Protein AF-F0GG43-F1 (afdb_monomer_lite)

Sequence (195 aa):
MLALLIHLDGSGAVTFLVTLPAMMPLYTRLGMDRRILACVASMAAGVNFLPWVGPMLRASAALHIPGSAIFMPMIPVQLVGLAFVFGTAWVLGVREAKRLGLDRAGAASMAVAPRELSDAERALRRPDRFAVNLVLTLVVLVTLVSGIVDPMVMFMLGTVAALVINYPDVQAQRERIDAHAKAALMMASVLLAAG

Radius of gyration: 19.27 Å; chains: 1; bounding box: 53×30×51 Å

Structure (mmCIF, N/CA/C/O backbone):
data_AF-F0GG43-F1
#
_entry.id   AF-F0GG43-F1
#
loop_
_atom_site.group_PDB
_atom_site.id
_atom_site.type_symbol
_atom_site.label_atom_id
_atom_site.label_alt_id
_atom_site.label_comp_id
_atom_site.label_asym_id
_atom_site.label_entity_id
_atom_site.label_seq_id
_atom_site.pdbx_PDB_ins_code
_atom_site.Cartn_x
_atom_site.Cartn_y
_atom_site.Cartn_z
_atom_site.occupancy
_atom_site.B_iso_or_equiv
_atom_site.auth_seq_id
_atom_site.auth_comp_id
_atom_site.auth_asym_id
_atom_site.auth_atom_id
_atom_site.pdbx_PDB_model_num
ATOM 1 N N . MET A 1 1 ? -5.514 -5.508 6.517 1.00 81.62 1 MET A N 1
ATOM 2 C CA . MET A 1 1 ? -5.508 -5.932 5.098 1.00 81.62 1 MET A CA 1
ATOM 3 C C . MET A 1 1 ? -5.536 -4.750 4.138 1.00 81.62 1 MET A C 1
ATOM 5 O O . MET A 1 1 ? -4.580 -4.616 3.396 1.00 81.62 1 MET A O 1
ATOM 9 N N . LEU A 1 2 ? -6.550 -3.870 4.176 1.00 86.38 2 LEU A N 1
ATOM 10 C CA . LEU A 1 2 ? -6.627 -2.711 3.267 1.00 86.38 2 LEU A CA 1
ATOM 11 C C . LEU A 1 2 ? -5.339 -1.865 3.255 1.00 86.38 2 LEU A C 1
ATOM 13 O O . LEU A 1 2 ? -4.791 -1.620 2.189 1.00 86.38 2 LEU A O 1
ATOM 17 N N . ALA A 1 3 ? -4.812 -1.523 4.437 1.00 88.75 3 ALA A N 1
ATOM 18 C CA . ALA A 1 3 ? -3.543 -0.803 4.564 1.00 88.75 3 ALA A CA 1
ATOM 19 C C . ALA A 1 3 ? -2.372 -1.520 3.873 1.00 88.75 3 ALA A C 1
ATOM 21 O O . ALA A 1 3 ? -1.614 -0.879 3.169 1.00 88.75 3 ALA A O 1
ATOM 22 N N . LEU A 1 4 ? -2.251 -2.845 4.020 1.00 88.75 4 LEU A N 1
ATOM 23 C CA . LEU A 1 4 ? -1.168 -3.631 3.411 1.00 88.75 4 LEU A CA 1
ATOM 24 C C . LEU A 1 4 ? -1.247 -3.633 1.881 1.00 88.75 4 LEU A C 1
ATOM 26 O O . LEU A 1 4 ? -0.221 -3.551 1.222 1.00 88.75 4 LEU A O 1
ATOM 30 N N . LEU A 1 5 ? -2.462 -3.718 1.327 1.00 86.50 5 LEU A N 1
ATOM 31 C CA . LEU A 1 5 ? -2.677 -3.687 -0.122 1.00 86.50 5 LEU A CA 1
ATOM 32 C C . LEU A 1 5 ? -2.330 -2.321 -0.713 1.00 86.50 5 LEU A C 1
ATOM 34 O O . LEU A 1 5 ? -1.713 -2.250 -1.768 1.00 86.50 5 LEU A O 1
ATOM 38 N N . ILE A 1 6 ? -2.716 -1.241 -0.030 1.00 85.19 6 ILE A N 1
ATOM 39 C CA . ILE A 1 6 ? -2.396 0.120 -0.472 1.00 85.19 6 ILE A CA 1
ATOM 40 C C . ILE A 1 6 ? -0.898 0.384 -0.324 1.00 85.19 6 ILE A C 1
ATOM 42 O O . ILE A 1 6 ? -0.302 0.979 -1.209 1.00 85.19 6 ILE A O 1
ATOM 46 N N . HIS A 1 7 ? -0.291 -0.104 0.755 1.00 88.19 7 HIS A N 1
ATOM 47 C CA . HIS A 1 7 ? 1.113 0.125 1.067 1.00 88.19 7 HIS A CA 1
ATOM 48 C C . HIS A 1 7 ? 2.086 -0.710 0.222 1.00 88.19 7 HIS A C 1
ATOM 50 O O . HIS A 1 7 ? 3.289 -0.656 0.459 1.00 88.19 7 HIS A O 1
ATOM 56 N N . LEU A 1 8 ? 1.615 -1.473 -0.773 1.00 85.50 8 LEU A N 1
ATOM 57 C CA . LEU A 1 8 ? 2.494 -2.184 -1.712 1.00 85.50 8 LEU A CA 1
ATOM 58 C C . LEU A 1 8 ? 3.476 -1.240 -2.424 1.00 85.50 8 LEU A C 1
ATOM 60 O O . LEU A 1 8 ? 4.559 -1.672 -2.804 1.00 85.50 8 LEU A O 1
ATOM 64 N N . ASP A 1 9 ? 3.127 0.038 -2.568 1.00 77.25 9 ASP A N 1
ATOM 65 C CA . ASP A 1 9 ? 3.980 1.091 -3.130 1.00 77.25 9 ASP A CA 1
ATOM 66 C C . ASP A 1 9 ? 5.053 1.618 -2.151 1.00 77.25 9 ASP A C 1
ATOM 68 O O . ASP A 1 9 ? 5.936 2.379 -2.543 1.00 77.25 9 ASP A O 1
ATOM 72 N N . GLY A 1 10 ? 4.997 1.229 -0.872 1.00 78.19 10 GLY A N 1
ATOM 73 C CA . GLY A 1 10 ? 5.895 1.711 0.179 1.00 78.19 10 GLY A CA 1
ATOM 74 C C . GLY A 1 10 ? 5.619 3.143 0.641 1.00 78.19 10 GLY A C 1
ATOM 75 O O . GLY A 1 10 ? 6.412 3.698 1.406 1.00 78.19 10 GLY A O 1
ATOM 76 N N . SER A 1 11 ? 4.510 3.760 0.218 1.00 82.50 11 SER A N 1
ATOM 77 C CA . SER A 1 11 ? 4.171 5.133 0.592 1.00 82.50 11 SER A CA 1
ATOM 78 C C . SER A 1 11 ? 3.298 5.159 1.842 1.00 82.50 11 SER A C 1
ATOM 80 O O . SER A 1 11 ? 2.092 4.887 1.813 1.00 82.50 11 SER A O 1
ATOM 82 N N . GLY A 1 12 ? 3.898 5.532 2.976 1.00 81.00 12 GLY A N 1
ATOM 83 C CA . GLY A 1 12 ? 3.161 5.718 4.230 1.00 81.00 12 GLY A CA 1
ATOM 84 C C . GLY A 1 12 ? 2.057 6.770 4.086 1.00 81.00 12 GLY A C 1
ATOM 85 O O . GLY A 1 12 ? 0.920 6.533 4.486 1.00 81.00 12 GLY A O 1
ATOM 86 N N . ALA A 1 13 ? 2.355 7.896 3.429 1.00 79.94 13 ALA A N 1
ATOM 87 C CA . ALA A 1 13 ? 1.393 8.976 3.218 1.00 79.94 13 ALA A CA 1
ATOM 88 C C . ALA A 1 13 ? 0.159 8.505 2.432 1.00 79.94 13 ALA A C 1
ATOM 90 O O . ALA A 1 13 ? -0.962 8.696 2.900 1.00 79.94 13 ALA A O 1
ATOM 91 N N . VAL A 1 14 ? 0.347 7.835 1.288 1.00 81.62 14 VAL A N 1
ATOM 92 C CA . VAL A 1 14 ? -0.769 7.297 0.484 1.00 81.62 14 VAL A CA 1
ATOM 93 C C . VAL A 1 14 ? -1.555 6.262 1.285 1.00 81.62 14 VAL A C 1
ATOM 95 O O . VAL A 1 14 ? -2.785 6.283 1.294 1.00 81.62 14 VAL A O 1
ATOM 98 N N . THR A 1 15 ? -0.860 5.419 2.047 1.00 87.56 15 THR A N 1
ATOM 99 C CA . THR A 1 15 ? -1.495 4.407 2.898 1.00 87.56 15 THR A CA 1
ATOM 100 C C . THR A 1 15 ? -2.450 5.027 3.903 1.00 87.56 15 THR A C 1
ATOM 102 O O . THR A 1 15 ? -3.600 4.591 3.983 1.00 87.56 15 THR A O 1
ATOM 105 N N . PHE A 1 16 ? -2.039 6.070 4.626 1.00 87.94 16 PHE A N 1
ATOM 106 C CA . PHE A 1 16 ? -2.930 6.753 5.565 1.00 87.94 16 PHE A CA 1
ATOM 107 C C . PHE A 1 16 ? -4.020 7.558 4.855 1.00 87.94 16 PHE A C 1
ATOM 109 O O . PHE A 1 16 ? -5.182 7.478 5.255 1.00 87.94 16 PHE A O 1
ATOM 116 N N . LEU A 1 17 ? -3.678 8.284 3.787 1.00 86.31 17 LEU A N 1
ATOM 117 C CA . LEU A 1 17 ? -4.622 9.120 3.038 1.00 86.31 17 LEU A CA 1
ATOM 118 C C . LEU A 1 17 ? -5.735 8.315 2.366 1.00 86.31 17 LEU A C 1
ATOM 120 O O . LEU A 1 17 ? -6.834 8.833 2.203 1.00 86.31 17 LEU A O 1
ATOM 124 N N . VAL A 1 18 ? -5.482 7.061 1.995 1.00 86.00 18 VAL A N 1
ATOM 125 C CA . VAL A 1 18 ? -6.499 6.195 1.388 1.00 86.00 18 VAL A CA 1
ATOM 126 C C . VAL A 1 18 ? -7.176 5.322 2.445 1.00 86.00 18 VAL A C 1
ATOM 128 O O . VAL A 1 18 ? -8.404 5.241 2.484 1.00 86.00 18 VAL A O 1
ATOM 131 N N . THR A 1 19 ? -6.409 4.693 3.341 1.00 89.31 19 THR A N 1
ATOM 132 C CA . THR A 1 19 ? -6.971 3.751 4.325 1.00 89.31 19 THR A CA 1
ATOM 133 C C . THR A 1 19 ? -7.835 4.460 5.358 1.00 89.31 19 THR A C 1
ATOM 135 O O . THR A 1 19 ? -8.924 3.972 5.669 1.00 89.31 19 THR A O 1
ATOM 138 N N . LEU A 1 20 ? -7.371 5.590 5.910 1.00 89.75 20 LEU A N 1
ATOM 139 C CA . LEU A 1 20 ? -8.091 6.246 7.000 1.00 89.75 20 LEU A CA 1
ATOM 140 C C . LEU A 1 20 ? -9.460 6.744 6.533 1.00 89.75 20 LEU A C 1
ATOM 142 O O . LEU A 1 20 ? -10.436 6.331 7.150 1.00 89.75 20 LEU A O 1
ATOM 146 N N . PRO A 1 21 ? -9.605 7.528 5.446 1.00 87.69 21 PRO A N 1
ATOM 147 C CA . PRO A 1 21 ? -10.922 7.994 5.014 1.00 87.69 21 PRO A CA 1
ATOM 148 C C . PRO A 1 21 ? -11.837 6.860 4.554 1.00 87.69 21 PRO A C 1
ATOM 150 O O . PRO A 1 21 ? -13.045 6.945 4.752 1.00 87.69 21 PRO A O 1
ATOM 153 N N . ALA A 1 22 ? -11.283 5.779 3.994 1.00 86.81 22 ALA A N 1
ATOM 154 C CA . ALA A 1 22 ? -12.073 4.614 3.609 1.00 86.81 22 ALA A CA 1
ATOM 155 C C . ALA A 1 22 ? -12.673 3.887 4.825 1.00 86.81 22 ALA A C 1
ATOM 157 O O . ALA A 1 22 ? -13.809 3.420 4.762 1.00 86.81 22 ALA A O 1
ATOM 158 N N . MET A 1 23 ? -11.931 3.794 5.933 1.00 88.88 23 MET A N 1
ATOM 159 C CA . MET A 1 23 ? -12.349 3.056 7.135 1.00 88.88 23 MET A CA 1
ATOM 160 C C . MET A 1 23 ? -12.989 3.943 8.213 1.00 88.88 23 MET A C 1
ATOM 162 O O . MET A 1 23 ? -13.723 3.444 9.065 1.00 88.88 23 MET A O 1
ATOM 166 N N . MET A 1 24 ? -12.763 5.258 8.178 1.00 88.62 24 MET A N 1
ATOM 167 C CA . MET A 1 24 ? -13.275 6.217 9.165 1.00 88.62 24 MET A CA 1
ATOM 168 C C . MET A 1 24 ? -14.803 6.170 9.346 1.00 88.62 24 MET A C 1
ATOM 170 O O . MET A 1 24 ? -15.248 6.212 10.500 1.00 88.62 24 MET A O 1
ATOM 174 N N . PRO A 1 25 ? -15.629 6.063 8.279 1.00 85.88 25 PRO A N 1
ATOM 175 C CA . PRO A 1 25 ? -17.080 5.988 8.427 1.00 85.88 25 PRO A CA 1
ATOM 176 C C . PRO A 1 25 ? -17.518 4.746 9.202 1.00 85.88 25 PRO A C 1
ATOM 178 O O . PRO A 1 25 ? -18.412 4.833 10.039 1.00 85.88 25 PRO A O 1
ATOM 181 N N . LEU A 1 26 ? -16.853 3.610 8.969 1.00 85.81 26 LEU A N 1
ATOM 182 C CA . LEU A 1 26 ? -17.116 2.358 9.675 1.00 85.81 26 LEU A CA 1
ATOM 183 C C . LEU A 1 26 ? -16.785 2.495 11.165 1.00 85.81 26 LEU A C 1
ATOM 185 O O . LEU A 1 26 ? -17.639 2.233 12.008 1.00 85.81 26 LEU A O 1
ATOM 189 N N . TYR A 1 27 ? -15.586 2.988 11.489 1.00 88.75 27 TYR A N 1
ATOM 190 C CA . TYR A 1 27 ? -15.167 3.190 12.880 1.00 88.75 27 TYR A CA 1
ATOM 191 C C . TYR A 1 27 ? -16.085 4.168 13.618 1.00 88.75 27 TYR A C 1
ATOM 193 O O . TYR A 1 27 ? -16.460 3.923 14.760 1.00 88.75 27 TYR A O 1
ATOM 201 N N . THR A 1 28 ? -16.497 5.252 12.956 1.00 86.94 28 THR A N 1
ATOM 202 C CA . THR A 1 28 ? -17.370 6.263 13.568 1.00 86.94 28 THR A CA 1
ATOM 203 C C . THR A 1 28 ? -18.777 5.725 13.813 1.00 86.94 28 THR A C 1
ATOM 205 O O . THR A 1 28 ? -19.329 5.967 14.881 1.00 86.94 28 THR A O 1
ATOM 208 N N . ARG A 1 29 ? -19.351 4.965 12.869 1.00 82.38 29 ARG A N 1
ATOM 209 C CA . ARG A 1 29 ? -20.687 4.373 13.042 1.00 82.38 29 ARG A CA 1
ATOM 210 C C . ARG A 1 29 ? -20.710 3.313 14.137 1.00 82.38 29 ARG A C 1
ATOM 212 O O . ARG A 1 29 ? -21.648 3.292 14.920 1.00 82.38 29 ARG A O 1
ATOM 219 N N . LEU A 1 30 ? -19.680 2.471 14.205 1.00 83.81 30 LEU A N 1
ATOM 220 C CA . LEU A 1 30 ? -19.566 1.432 15.231 1.00 83.81 30 LEU A CA 1
ATOM 221 C C . LEU A 1 30 ? -19.189 1.990 16.612 1.00 83.81 30 LEU A C 1
ATOM 223 O O . LEU A 1 30 ? -19.200 1.246 17.583 1.00 83.81 30 LEU A O 1
ATOM 227 N N . GLY A 1 31 ? -18.813 3.270 16.721 1.00 84.75 31 GLY A N 1
ATOM 228 C CA . GLY A 1 31 ? -18.279 3.831 17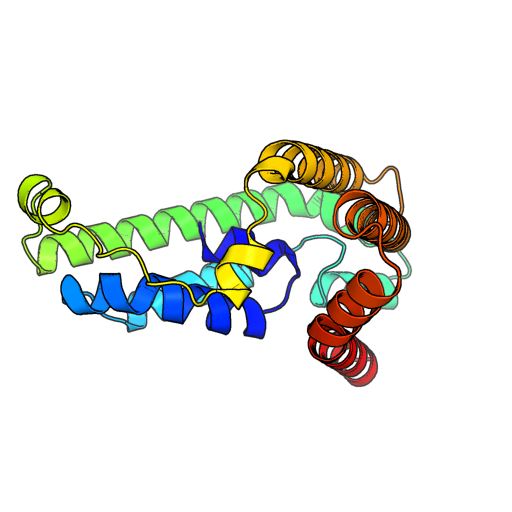.966 1.00 84.75 31 GLY A CA 1
ATOM 229 C C . GLY A 1 31 ? -16.910 3.254 18.354 1.00 84.75 31 GLY A C 1
ATOM 230 O O . GLY A 1 31 ? -16.528 3.296 19.528 1.00 84.75 31 GLY A O 1
ATOM 231 N N . MET A 1 32 ? -16.176 2.705 17.380 1.00 89.56 32 MET A N 1
ATOM 232 C CA . MET A 1 32 ? -14.825 2.184 17.567 1.00 89.56 32 MET A CA 1
ATOM 233 C C . MET A 1 32 ? -13.808 3.318 17.694 1.00 89.56 32 MET A C 1
ATOM 235 O O . MET A 1 32 ? -13.884 4.350 17.021 1.00 89.56 32 MET A O 1
ATOM 239 N N . ASP A 1 33 ? -12.790 3.086 18.509 1.00 91.38 33 ASP A N 1
ATOM 240 C CA . ASP A 1 33 ? -11.690 4.006 18.725 1.00 91.38 33 ASP A CA 1
ATOM 241 C C . ASP A 1 33 ? -10.825 4.159 17.463 1.00 91.38 33 ASP A C 1
ATOM 243 O O . ASP A 1 33 ? -10.181 3.224 16.975 1.00 91.38 33 ASP A O 1
ATOM 247 N N . ARG A 1 34 ? -10.762 5.390 16.948 1.00 92.06 34 ARG A N 1
ATOM 248 C CA . ARG A 1 34 ? -9.980 5.768 15.760 1.00 92.06 34 ARG A CA 1
ATOM 249 C C . ARG A 1 34 ? -8.474 5.577 15.959 1.00 92.06 34 ARG A C 1
ATOM 251 O O . ARG A 1 34 ? -7.748 5.409 14.979 1.00 92.06 34 ARG A O 1
ATOM 258 N N . ARG A 1 35 ? -7.992 5.554 17.206 1.00 93.94 35 ARG A N 1
ATOM 259 C CA . ARG A 1 35 ? -6.586 5.261 17.526 1.00 93.94 35 ARG A CA 1
ATOM 260 C C . ARG A 1 35 ? -6.207 3.838 17.124 1.00 93.94 35 ARG A C 1
ATOM 262 O O . ARG A 1 35 ? -5.086 3.627 16.673 1.00 93.94 35 ARG A O 1
ATOM 269 N N . ILE A 1 36 ? -7.141 2.884 17.206 1.00 92.81 36 ILE A N 1
ATOM 270 C CA . ILE A 1 36 ? -6.918 1.500 16.758 1.00 92.81 36 ILE A CA 1
ATOM 271 C C . ILE A 1 36 ? -6.721 1.467 15.240 1.00 92.81 36 ILE A C 1
ATOM 273 O O . ILE A 1 36 ? -5.812 0.796 14.760 1.00 92.81 36 ILE A O 1
ATOM 277 N N . LEU A 1 37 ? -7.521 2.230 14.486 1.00 92.38 37 LEU A N 1
ATOM 278 C CA . LEU A 1 37 ? -7.367 2.341 13.034 1.00 92.38 37 LEU A CA 1
ATOM 279 C C . LEU A 1 37 ? -5.983 2.889 12.657 1.00 92.38 37 LEU A C 1
ATOM 281 O O . LEU A 1 37 ? -5.294 2.293 11.829 1.00 92.38 37 LEU A O 1
ATOM 285 N N . ALA A 1 38 ? -5.563 3.989 13.289 1.00 92.06 38 ALA A N 1
ATOM 286 C CA . ALA A 1 38 ? -4.242 4.571 13.062 1.00 92.06 38 ALA A CA 1
ATOM 287 C C . ALA A 1 38 ? -3.117 3.597 13.450 1.00 92.06 38 ALA A C 1
ATOM 289 O O . ALA A 1 38 ? -2.196 3.391 12.670 1.00 92.06 38 ALA A O 1
ATOM 290 N N . CYS A 1 39 ? -3.226 2.941 14.609 1.00 93.75 39 CYS A N 1
ATOM 291 C CA . CYS A 1 39 ? -2.253 1.960 15.088 1.00 93.75 39 CYS A CA 1
ATOM 292 C C . CYS A 1 39 ? -2.087 0.789 14.109 1.00 93.75 39 CYS A C 1
ATOM 294 O O . CYS A 1 39 ? -0.970 0.485 13.698 1.00 93.75 39 CYS A O 1
ATOM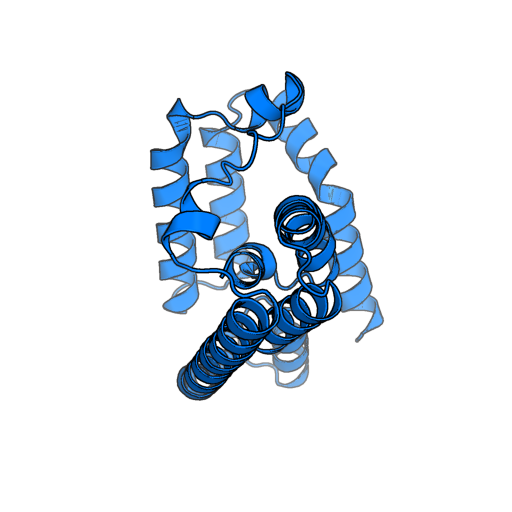 296 N N . VAL A 1 40 ? -3.189 0.168 13.679 1.00 94.12 40 VAL A N 1
ATOM 297 C CA . VAL A 1 40 ? -3.149 -0.965 12.741 1.00 94.12 40 VAL A CA 1
ATOM 298 C C . VAL A 1 40 ? -2.615 -0.539 11.372 1.00 94.12 40 VAL A C 1
ATOM 300 O O . VAL A 1 40 ? -1.849 -1.287 10.767 1.00 94.12 40 VAL A O 1
ATOM 303 N N . ALA A 1 41 ? -2.966 0.658 10.893 1.00 92.62 41 ALA A N 1
ATOM 304 C CA . ALA A 1 41 ? -2.407 1.200 9.656 1.00 92.62 41 ALA A CA 1
ATOM 305 C C . ALA A 1 41 ? -0.889 1.445 9.766 1.00 92.62 41 ALA A C 1
ATOM 307 O O . ALA A 1 41 ? -0.152 1.052 8.864 1.00 92.62 41 ALA A O 1
ATOM 308 N N . SER A 1 42 ? -0.407 1.997 10.885 1.00 92.44 42 SER A N 1
ATOM 309 C CA . SER A 1 42 ? 1.029 2.181 11.145 1.00 92.44 42 SER A CA 1
ATOM 310 C C . SER A 1 42 ? 1.784 0.857 11.223 1.00 92.44 42 SER A C 1
ATOM 312 O O . SER A 1 42 ? 2.848 0.724 10.626 1.00 92.44 42 SER A O 1
ATOM 314 N N . MET A 1 43 ? 1.231 -0.140 11.918 1.00 93.56 43 MET A N 1
ATOM 315 C CA . MET A 1 43 ? 1.840 -1.471 12.002 1.00 93.56 43 MET A CA 1
ATOM 316 C C . MET A 1 43 ? 1.909 -2.146 10.627 1.00 93.56 43 MET A C 1
ATOM 318 O O . MET A 1 43 ? 2.929 -2.736 10.286 1.00 93.56 43 MET A O 1
ATOM 322 N N . ALA A 1 44 ? 0.855 -2.019 9.814 1.00 90.56 44 ALA A N 1
ATOM 323 C CA . ALA A 1 44 ? 0.847 -2.520 8.442 1.00 90.56 44 ALA A CA 1
ATOM 324 C C . ALA A 1 44 ? 1.905 -1.838 7.560 1.00 90.56 44 ALA A C 1
ATOM 326 O O . ALA A 1 44 ? 2.559 -2.517 6.774 1.00 90.56 44 ALA A O 1
ATOM 327 N N . ALA A 1 45 ? 2.098 -0.524 7.707 1.00 88.56 45 ALA A N 1
ATOM 328 C CA . ALA A 1 45 ? 3.149 0.192 6.991 1.00 88.56 45 ALA A CA 1
ATOM 329 C C . ALA A 1 45 ? 4.562 -0.229 7.445 1.00 88.56 45 ALA A C 1
ATOM 331 O O . ALA A 1 45 ? 5.478 -0.331 6.637 1.00 88.56 45 ALA A O 1
ATOM 332 N N . GLY A 1 46 ? 4.740 -0.525 8.736 1.00 86.50 46 GLY A N 1
ATOM 333 C CA . GLY A 1 46 ? 6.044 -0.862 9.313 1.00 86.50 46 GLY A CA 1
ATOM 334 C C . GLY A 1 46 ? 6.617 -2.227 8.913 1.00 86.50 46 GLY A C 1
ATOM 335 O O . GLY A 1 46 ? 7.823 -2.420 9.025 1.00 86.50 46 GLY A O 1
ATOM 336 N N . VAL A 1 47 ? 5.795 -3.171 8.444 1.00 89.75 47 VAL A N 1
ATOM 337 C CA . VAL A 1 47 ? 6.241 -4.537 8.084 1.00 89.75 47 VAL A CA 1
ATOM 338 C C . VAL A 1 47 ? 6.572 -4.710 6.600 1.00 89.75 47 VAL A C 1
ATOM 340 O O . VAL A 1 47 ? 6.655 -5.835 6.104 1.00 89.75 47 VAL A O 1
ATOM 343 N N . ASN A 1 48 ? 6.711 -3.610 5.866 1.00 86.62 48 ASN A N 1
ATOM 344 C CA . ASN A 1 48 ? 6.909 -3.646 4.428 1.00 86.62 48 ASN A CA 1
ATOM 345 C C . ASN A 1 48 ? 8.389 -3.584 4.047 1.00 86.62 48 ASN A C 1
ATOM 347 O O . ASN A 1 48 ? 9.005 -2.519 4.070 1.00 86.62 48 ASN A O 1
ATOM 351 N N . PHE A 1 49 ? 8.931 -4.733 3.646 1.00 86.12 49 PHE A N 1
ATOM 352 C CA . PHE A 1 49 ? 10.320 -4.881 3.212 1.00 86.12 49 PHE A CA 1
ATOM 353 C C . PHE A 1 49 ? 10.432 -5.237 1.727 1.00 86.12 49 PHE A C 1
ATOM 355 O O . PHE A 1 49 ? 11.429 -5.816 1.308 1.00 86.12 49 PHE A O 1
ATOM 362 N N . LEU A 1 50 ? 9.418 -4.917 0.916 1.00 88.81 50 LEU A N 1
ATOM 363 C CA . LEU A 1 50 ? 9.439 -5.222 -0.515 1.00 88.81 50 LEU A CA 1
ATOM 364 C C . LEU A 1 50 ? 10.657 -4.578 -1.210 1.00 88.81 50 LEU A C 1
ATOM 366 O O . LEU A 1 50 ? 11.051 -3.463 -0.867 1.00 88.81 50 LEU A O 1
ATOM 370 N N . PRO A 1 51 ? 11.258 -5.235 -2.216 1.00 85.12 51 PRO A N 1
ATOM 371 C CA . PRO A 1 51 ? 12.569 -4.836 -2.734 1.00 85.12 51 PRO A CA 1
ATOM 372 C C . PRO A 1 51 ? 12.603 -3.448 -3.397 1.00 85.12 51 PRO A C 1
ATOM 374 O O . PRO A 1 51 ? 13.679 -2.892 -3.586 1.00 85.12 51 PRO A O 1
ATOM 377 N N . TRP A 1 52 ? 11.445 -2.872 -3.720 1.00 85.81 52 TRP A N 1
ATOM 378 C CA . TRP A 1 52 ? 11.296 -1.536 -4.306 1.00 85.81 52 TRP A CA 1
ATOM 379 C C . TRP A 1 52 ? 10.935 -0.437 -3.299 1.00 85.81 52 TRP A C 1
ATOM 381 O O . TRP A 1 52 ? 10.757 0.714 -3.694 1.00 85.81 52 TRP A O 1
ATOM 391 N N . VAL A 1 53 ? 10.784 -0.751 -2.010 1.00 86.31 53 VAL A N 1
ATOM 392 C CA . VAL A 1 53 ? 10.390 0.262 -1.020 1.00 86.31 53 VAL A CA 1
ATOM 393 C C . VAL A 1 53 ? 11.593 1.075 -0.557 1.00 86.31 53 VAL A C 1
ATOM 395 O O . VAL A 1 53 ? 12.724 0.593 -0.552 1.00 86.31 53 VAL A O 1
ATOM 398 N N . GLY A 1 54 ? 11.350 2.312 -0.114 1.00 81.44 54 GLY A N 1
ATOM 399 C CA . GLY A 1 54 ? 12.405 3.266 0.244 1.00 81.44 54 GLY A CA 1
ATOM 400 C C . GLY A 1 54 ? 13.517 2.716 1.156 1.00 81.44 54 GLY A C 1
ATOM 401 O O . GLY A 1 54 ? 14.686 2.904 0.827 1.00 81.44 54 GLY A O 1
ATOM 402 N N . PRO A 1 55 ? 13.211 2.022 2.272 1.00 84.31 55 PRO A N 1
ATOM 403 C CA . PRO A 1 55 ? 14.238 1.410 3.120 1.00 84.31 55 PRO A CA 1
ATOM 404 C C . PRO A 1 55 ? 15.119 0.387 2.391 1.00 84.31 55 PRO A C 1
ATOM 406 O O . PRO A 1 55 ? 16.332 0.381 2.589 1.00 84.31 55 PRO A O 1
ATOM 409 N N . MET A 1 56 ? 14.528 -0.437 1.522 1.00 87.44 56 MET A N 1
ATOM 410 C CA . MET A 1 56 ? 15.245 -1.468 0.766 1.00 87.44 56 MET A CA 1
ATOM 411 C C . MET A 1 56 ? 16.088 -0.872 -0.355 1.00 87.44 56 MET A C 1
ATOM 413 O O . MET A 1 56 ? 17.224 -1.296 -0.541 1.00 87.44 56 MET A O 1
ATOM 417 N N . LEU A 1 57 ? 15.575 0.147 -1.050 1.00 84.06 57 LEU A N 1
ATOM 418 C CA . LEU A 1 57 ? 16.336 0.878 -2.065 1.00 84.06 57 LEU A CA 1
ATOM 419 C C . LEU A 1 57 ? 17.577 1.543 -1.462 1.00 84.06 57 LEU A C 1
ATOM 421 O O . LEU A 1 57 ? 18.664 1.424 -2.021 1.00 84.06 57 LEU A O 1
ATOM 425 N N . ARG A 1 58 ? 17.445 2.171 -0.287 1.00 84.50 58 ARG A N 1
ATOM 426 C CA . ARG A 1 58 ? 18.593 2.765 0.416 1.00 84.50 58 ARG A CA 1
ATOM 427 C C . ARG A 1 58 ? 19.595 1.716 0.892 1.00 84.50 58 ARG A C 1
ATOM 429 O O . ARG A 1 58 ? 20.796 1.900 0.723 1.00 84.50 58 ARG A O 1
ATOM 436 N N . ALA A 1 59 ? 19.122 0.597 1.445 1.00 87.44 59 ALA A N 1
ATOM 437 C CA . ALA A 1 59 ? 20.000 -0.508 1.833 1.00 87.44 59 ALA A CA 1
ATOM 438 C C . ALA A 1 59 ? 20.745 -1.096 0.620 1.00 87.44 59 ALA A C 1
ATOM 440 O O . ALA A 1 59 ? 21.942 -1.359 0.703 1.00 87.44 59 ALA A O 1
ATOM 441 N N . SER A 1 60 ? 20.054 -1.247 -0.513 1.00 87.50 60 SER A N 1
ATOM 442 C CA . SER A 1 60 ? 20.621 -1.706 -1.786 1.00 87.50 60 SER A CA 1
ATOM 443 C C . SER A 1 60 ? 21.698 -0.756 -2.308 1.00 87.50 60 SER A C 1
ATOM 445 O O . SER A 1 60 ? 22.787 -1.217 -2.650 1.00 87.50 60 SER A O 1
ATOM 447 N N . ALA A 1 61 ? 21.442 0.556 -2.287 1.00 85.44 61 ALA A N 1
ATOM 448 C CA . ALA A 1 61 ? 22.410 1.573 -2.696 1.00 85.44 61 ALA A CA 1
ATOM 449 C C . ALA A 1 61 ? 23.667 1.575 -1.808 1.00 85.44 61 ALA A C 1
ATOM 451 O O . ALA A 1 61 ? 24.781 1.607 -2.321 1.00 85.44 61 ALA A O 1
ATOM 452 N N . ALA A 1 62 ? 23.506 1.468 -0.486 1.00 88.00 62 ALA A N 1
ATOM 453 C CA . ALA A 1 62 ? 24.635 1.435 0.444 1.00 88.00 62 ALA A CA 1
ATOM 454 C C . ALA A 1 62 ? 25.481 0.154 0.308 1.00 88.00 62 ALA A C 1
ATOM 456 O O . ALA A 1 62 ? 26.712 0.205 0.321 1.00 88.00 62 ALA A O 1
ATOM 457 N N . LEU A 1 63 ? 24.828 -1.003 0.163 1.00 88.62 63 LEU A N 1
ATOM 458 C CA . LEU A 1 63 ? 25.490 -2.310 0.117 1.00 88.62 63 LEU A CA 1
ATOM 459 C C . LEU A 1 63 ? 25.964 -2.715 -1.287 1.00 88.62 63 LEU A C 1
ATOM 461 O O . LEU A 1 63 ? 26.649 -3.725 -1.412 1.00 88.62 63 LEU A O 1
ATOM 465 N N . HIS A 1 64 ? 25.616 -1.949 -2.327 1.00 86.50 64 HIS A N 1
ATOM 466 C CA . HIS A 1 64 ? 25.938 -2.244 -3.730 1.00 86.50 64 HIS A CA 1
ATOM 467 C C . HIS A 1 64 ? 25.476 -3.642 -4.185 1.00 86.50 64 HIS A C 1
ATOM 469 O O . HIS A 1 64 ? 26.092 -4.276 -5.040 1.00 86.50 64 HIS A O 1
ATOM 475 N N . ILE A 1 65 ? 24.372 -4.129 -3.613 1.00 88.94 65 ILE A N 1
ATOM 476 C CA . ILE A 1 65 ? 23.746 -5.411 -3.957 1.00 88.94 65 ILE A CA 1
ATOM 477 C C . ILE A 1 65 ? 22.290 -5.176 -4.359 1.00 88.94 65 ILE A C 1
ATOM 479 O O . ILE A 1 65 ? 21.646 -4.282 -3.802 1.00 88.94 65 ILE A O 1
ATOM 483 N N . PRO A 1 66 ? 21.740 -5.961 -5.300 1.00 85.00 66 PRO A N 1
ATOM 484 C CA . PRO A 1 66 ? 20.367 -5.777 -5.757 1.00 85.00 66 PRO A CA 1
ATOM 485 C C . PRO A 1 66 ? 19.363 -5.975 -4.611 1.00 85.00 66 PRO A C 1
ATOM 487 O O . PRO A 1 66 ? 19.493 -6.900 -3.808 1.00 85.00 66 PRO A O 1
ATOM 490 N N . GLY A 1 67 ? 18.325 -5.132 -4.549 1.00 83.06 67 GLY A N 1
ATOM 491 C CA . GLY A 1 67 ? 17.328 -5.163 -3.469 1.00 83.06 67 GLY A CA 1
ATOM 492 C C . GLY A 1 67 ? 16.610 -6.510 -3.314 1.00 83.06 67 GLY A C 1
ATOM 493 O O . GLY A 1 67 ? 16.276 -6.903 -2.197 1.00 83.06 67 GLY A O 1
ATOM 494 N N . SER A 1 68 ? 16.434 -7.266 -4.403 1.00 83.69 68 SER A N 1
ATOM 495 C CA . SER A 1 68 ? 15.868 -8.624 -4.378 1.00 83.69 68 SER A CA 1
ATOM 496 C C . SER A 1 68 ? 16.730 -9.617 -3.586 1.00 83.69 68 SER A C 1
ATOM 498 O O . SER A 1 68 ? 16.186 -10.444 -2.854 1.00 83.69 68 SER A O 1
ATOM 500 N N . ALA A 1 69 ? 18.059 -9.497 -3.661 1.00 86.69 69 ALA A N 1
ATOM 501 C CA . ALA A 1 69 ? 18.990 -10.330 -2.901 1.00 86.69 69 ALA A CA 1
ATOM 502 C C . ALA A 1 69 ? 18.957 -10.015 -1.397 1.00 86.69 69 ALA A C 1
ATOM 504 O O . ALA A 1 69 ? 19.126 -10.918 -0.581 1.00 86.69 69 ALA A O 1
ATOM 505 N N . ILE A 1 70 ? 18.678 -8.760 -1.024 1.00 88.00 70 ILE A N 1
ATOM 506 C CA . ILE A 1 70 ? 18.440 -8.366 0.376 1.00 88.00 70 ILE A CA 1
ATOM 507 C C . ILE A 1 70 ? 17.072 -8.880 0.847 1.00 88.00 70 ILE A C 1
ATOM 509 O O . ILE A 1 70 ? 16.922 -9.316 1.985 1.00 88.00 70 ILE A O 1
ATOM 513 N N . PHE A 1 71 ? 16.066 -8.846 -0.031 1.00 88.69 71 PHE A N 1
ATOM 514 C CA . PHE A 1 71 ? 14.688 -9.204 0.299 1.00 88.69 71 PHE A CA 1
ATOM 515 C C . PHE A 1 71 ? 14.476 -10.705 0.523 1.00 88.69 71 PHE A C 1
ATOM 517 O O . PHE A 1 71 ? 13.801 -11.080 1.480 1.00 88.69 71 PHE A O 1
ATOM 524 N N . MET A 1 72 ? 15.040 -11.574 -0.322 1.00 87.69 72 MET A N 1
ATOM 525 C CA . MET A 1 72 ? 14.837 -13.028 -0.219 1.00 87.69 72 MET A CA 1
ATOM 526 C C . MET A 1 72 ? 15.070 -13.608 1.193 1.00 87.69 72 MET A C 1
ATOM 528 O O . MET A 1 72 ? 14.178 -14.299 1.693 1.00 87.69 72 MET A O 1
ATOM 532 N N . PRO A 1 73 ? 16.186 -13.317 1.891 1.00 90.69 73 PRO A N 1
ATOM 533 C CA . PRO A 1 73 ? 16.391 -13.796 3.260 1.00 90.69 73 PRO A CA 1
ATOM 534 C C . PRO A 1 73 ? 15.485 -13.107 4.295 1.00 90.69 73 PRO A C 1
ATOM 536 O O . PRO A 1 73 ? 15.327 -13.620 5.401 1.00 90.69 73 PRO A O 1
ATOM 539 N N . MET A 1 74 ? 14.869 -11.970 3.958 1.00 90.12 74 MET A N 1
ATOM 540 C CA . MET A 1 74 ? 13.919 -11.247 4.812 1.00 90.12 74 MET A CA 1
ATOM 541 C C . MET A 1 74 ? 12.483 -11.766 4.699 1.00 90.12 74 MET A C 1
ATOM 543 O O . MET A 1 74 ? 11.660 -11.423 5.549 1.00 90.12 74 MET A O 1
ATOM 547 N N . ILE A 1 75 ? 12.170 -12.632 3.726 1.00 90.69 75 ILE A N 1
ATOM 548 C CA . ILE A 1 75 ? 10.824 -13.208 3.559 1.00 90.69 75 ILE A CA 1
ATOM 549 C C . ILE A 1 75 ? 10.296 -13.832 4.866 1.00 90.69 75 ILE A C 1
ATOM 551 O O . ILE A 1 75 ? 9.180 -13.487 5.263 1.00 90.69 75 ILE A O 1
ATOM 555 N N . PRO A 1 76 ? 11.053 -14.678 5.600 1.00 92.25 76 PRO A N 1
ATOM 556 C CA . PRO A 1 76 ? 10.572 -15.237 6.863 1.00 92.25 76 PRO A CA 1
ATOM 557 C C . PRO A 1 76 ? 10.266 -14.161 7.913 1.00 92.25 76 PRO A C 1
ATOM 559 O O . PRO A 1 76 ? 9.246 -14.238 8.594 1.00 92.25 76 PRO A O 1
ATOM 562 N N . VAL A 1 77 ? 11.105 -13.124 8.012 1.00 92.69 77 VAL A N 1
ATOM 563 C CA . VAL A 1 77 ? 10.905 -12.002 8.946 1.00 92.69 77 VAL A CA 1
ATOM 564 C C . VAL A 1 77 ? 9.647 -11.216 8.580 1.00 92.69 77 VAL A C 1
ATOM 566 O O . VAL A 1 77 ? 8.849 -10.886 9.459 1.00 92.69 77 VAL A O 1
ATOM 569 N N . GLN A 1 78 ? 9.414 -10.977 7.287 1.00 91.12 78 GLN A N 1
ATOM 570 C CA . GLN A 1 78 ? 8.202 -10.316 6.815 1.00 91.12 78 GLN A CA 1
ATOM 571 C C . GLN A 1 78 ? 6.947 -11.142 7.113 1.00 91.12 78 GLN A C 1
ATOM 573 O O . GLN A 1 78 ? 5.939 -10.575 7.528 1.00 91.12 78 GLN A O 1
ATOM 578 N N . LEU A 1 79 ? 6.999 -12.470 6.973 1.00 93.12 79 LEU A N 1
ATOM 579 C CA . LEU A 1 79 ? 5.885 -13.350 7.340 1.00 93.12 79 LEU A CA 1
ATOM 580 C C . LEU A 1 79 ? 5.590 -13.309 8.845 1.00 93.12 79 LEU A C 1
ATOM 582 O O . LEU A 1 79 ? 4.424 -13.233 9.232 1.00 93.12 79 LEU A O 1
ATOM 586 N N . VAL A 1 80 ? 6.624 -13.299 9.691 1.00 95.31 80 VAL A N 1
ATOM 587 C CA . VAL A 1 80 ? 6.466 -13.153 11.148 1.00 95.31 80 VAL A CA 1
ATOM 588 C C . VAL A 1 80 ? 5.862 -11.793 11.497 1.00 95.31 80 VAL A C 1
ATOM 590 O O . VAL A 1 80 ? 4.899 -11.727 12.264 1.00 95.31 80 VAL A O 1
ATOM 593 N N . GLY A 1 81 ? 6.368 -10.711 10.900 1.00 93.62 81 GLY A N 1
ATOM 594 C CA . GLY A 1 81 ? 5.814 -9.369 11.074 1.00 93.62 81 GLY A CA 1
ATOM 595 C C . GLY A 1 81 ? 4.354 -9.297 10.630 1.00 93.62 81 GLY A C 1
ATOM 596 O O . GLY A 1 81 ? 3.507 -8.778 11.354 1.00 93.62 81 GLY A O 1
ATOM 597 N N . LEU A 1 82 ? 4.024 -9.891 9.485 1.00 94.25 82 LEU A N 1
ATOM 598 C CA . LEU A 1 82 ? 2.661 -9.947 8.970 1.00 94.25 82 LEU A CA 1
ATOM 599 C C . LEU A 1 82 ? 1.729 -10.725 9.909 1.00 94.25 82 LEU A C 1
ATOM 601 O O . LEU A 1 82 ? 0.636 -10.249 10.221 1.00 94.25 82 LEU A O 1
ATOM 605 N N . ALA A 1 83 ? 2.170 -11.883 10.403 1.00 95.75 83 ALA A N 1
ATOM 606 C CA . ALA A 1 83 ? 1.430 -12.671 11.384 1.00 95.75 83 ALA A CA 1
ATOM 607 C C . ALA A 1 83 ? 1.192 -11.875 12.677 1.00 95.75 83 ALA A C 1
ATOM 609 O O . ALA A 1 83 ? 0.075 -11.864 13.196 1.00 95.75 83 ALA A O 1
ATOM 610 N N . PHE A 1 84 ? 2.201 -11.143 13.156 1.00 95.62 84 PHE A N 1
ATOM 611 C CA . PHE A 1 84 ? 2.071 -10.256 14.309 1.00 95.62 84 PHE A CA 1
ATOM 612 C C . PHE A 1 84 ? 1.064 -9.123 14.060 1.00 95.62 84 PHE A C 1
ATOM 614 O O . PHE A 1 84 ? 0.199 -8.874 14.900 1.00 95.62 84 PHE A O 1
ATOM 621 N N . VAL A 1 85 ? 1.112 -8.462 12.899 1.00 95.19 85 VAL A N 1
ATOM 622 C CA . VAL A 1 85 ? 0.164 -7.396 12.525 1.00 95.19 85 VAL A CA 1
ATOM 623 C C . VAL A 1 85 ? -1.266 -7.928 12.473 1.00 95.19 85 VAL A C 1
ATOM 625 O O . VAL A 1 85 ? -2.176 -7.306 13.019 1.00 95.19 85 VAL A O 1
ATOM 628 N N . PHE A 1 86 ? -1.489 -9.087 11.849 1.00 95.19 86 PHE A N 1
ATOM 629 C CA . PHE A 1 86 ? -2.820 -9.695 11.805 1.00 95.19 86 P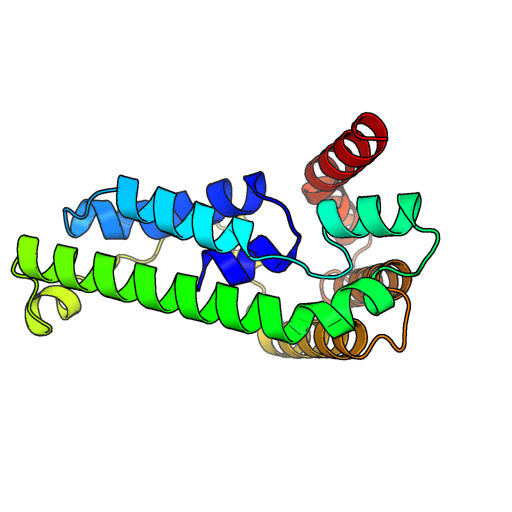HE A CA 1
ATOM 630 C C . PHE A 1 86 ? -3.291 -10.135 13.191 1.00 95.19 86 PHE A C 1
ATOM 632 O O . PHE A 1 86 ? -4.437 -9.866 13.549 1.00 95.19 86 PHE A O 1
ATOM 639 N N . GLY A 1 87 ? -2.416 -10.750 13.987 1.00 96.06 87 GLY A N 1
ATOM 640 C CA . GLY A 1 87 ? -2.735 -11.172 15.349 1.00 96.06 87 GLY A CA 1
ATOM 641 C C . GLY A 1 87 ? -3.092 -9.996 16.258 1.00 96.06 87 GLY A C 1
ATOM 642 O O . GLY A 1 87 ? -4.120 -10.018 16.933 1.00 96.06 87 GLY A O 1
ATOM 643 N N . THR A 1 88 ? -2.297 -8.926 16.239 1.00 95.19 88 THR A N 1
ATOM 644 C CA . THR A 1 88 ? -2.565 -7.711 17.026 1.00 95.19 88 THR A CA 1
ATOM 645 C C . THR A 1 88 ? -3.825 -6.990 16.558 1.00 95.19 88 THR A C 1
ATOM 647 O O . THR A 1 88 ? -4.659 -6.637 17.392 1.00 95.19 88 THR A O 1
ATOM 650 N N . ALA A 1 89 ? -4.026 -6.832 15.246 1.00 94.50 89 ALA A N 1
ATOM 651 C CA . ALA A 1 89 ? -5.248 -6.248 14.695 1.00 94.50 89 ALA A CA 1
ATOM 652 C C . ALA A 1 89 ? -6.495 -7.055 15.090 1.00 94.50 89 ALA A C 1
ATOM 654 O O . ALA A 1 89 ? -7.515 -6.469 15.453 1.00 94.50 89 ALA A O 1
ATOM 655 N N . TRP A 1 90 ? -6.401 -8.388 15.083 1.00 94.19 90 TRP A N 1
ATOM 656 C CA . TRP A 1 90 ? -7.471 -9.274 15.537 1.00 94.19 90 TRP A CA 1
ATOM 657 C C . TRP A 1 90 ? -7.775 -9.087 17.025 1.00 94.19 90 TRP A C 1
ATOM 659 O O . TRP A 1 90 ? -8.926 -8.867 17.396 1.00 94.19 90 TRP A O 1
ATOM 669 N N . VAL A 1 91 ? -6.754 -9.116 17.887 1.00 95.31 91 VAL A N 1
ATOM 670 C CA . VAL A 1 91 ? -6.926 -8.946 19.339 1.00 95.31 91 VAL A CA 1
ATOM 671 C C . VAL A 1 91 ? -7.537 -7.584 19.670 1.00 95.31 91 VAL A C 1
ATOM 673 O O . VAL A 1 91 ? -8.465 -7.513 20.478 1.00 95.31 91 VAL A O 1
ATOM 676 N N . LEU A 1 92 ? -7.057 -6.508 19.041 1.00 93.69 92 LEU A N 1
ATOM 677 C CA . LEU A 1 92 ? -7.611 -5.165 19.226 1.00 93.69 92 LEU A CA 1
ATOM 678 C C . LEU A 1 92 ? -9.058 -5.081 18.724 1.00 93.69 92 LEU A C 1
ATOM 680 O O . LEU A 1 92 ? -9.907 -4.535 19.424 1.00 93.69 92 LEU A O 1
ATOM 684 N N . GLY A 1 93 ? -9.358 -5.676 17.566 1.00 90.75 93 GLY A N 1
ATOM 685 C CA . GLY A 1 93 ? -10.711 -5.725 17.011 1.00 90.75 93 GLY A CA 1
ATOM 686 C C . GLY A 1 93 ? -11.698 -6.487 17.898 1.00 90.75 93 GLY A C 1
ATOM 687 O O . GLY A 1 93 ? -12.791 -5.992 18.158 1.00 90.75 93 GLY A O 1
ATOM 688 N N . VAL A 1 94 ? -11.307 -7.650 18.429 1.00 90.00 94 VAL A N 1
ATOM 689 C CA . VAL A 1 94 ? -12.148 -8.448 19.342 1.00 90.00 94 VAL A CA 1
ATOM 690 C C . VAL A 1 94 ? -12.371 -7.729 20.672 1.00 90.00 94 VAL A C 1
ATOM 692 O O . VAL A 1 94 ? -13.489 -7.726 21.188 1.00 90.00 94 VAL A O 1
ATOM 695 N N . ARG A 1 95 ? -11.332 -7.099 21.236 1.00 91.75 95 ARG A N 1
ATOM 696 C CA . ARG A 1 95 ? -11.464 -6.294 22.462 1.00 91.75 95 ARG A CA 1
ATOM 697 C C . ARG A 1 95 ? -12.434 -5.138 22.264 1.00 91.75 95 ARG A C 1
ATOM 699 O O . ARG A 1 95 ? -13.260 -4.892 23.139 1.00 91.75 95 ARG A O 1
ATOM 706 N N . GLU A 1 96 ? -12.360 -4.482 21.115 1.00 90.81 96 GLU A N 1
ATOM 707 C CA . GLU A 1 96 ? -13.227 -3.357 20.799 1.00 90.81 96 GLU A CA 1
ATOM 708 C C . GLU A 1 96 ? -14.669 -3.796 20.534 1.00 90.81 96 GLU A C 1
ATOM 710 O O . GLU A 1 96 ? -15.600 -3.196 21.068 1.00 90.81 96 GLU A O 1
ATOM 715 N N . ALA A 1 97 ? -14.863 -4.910 19.825 1.00 87.25 97 ALA A N 1
ATOM 716 C CA . ALA A 1 97 ? -16.178 -5.520 19.658 1.00 87.25 97 ALA A CA 1
ATOM 717 C C . ALA A 1 97 ? -16.803 -5.894 21.012 1.00 87.25 97 ALA A C 1
ATOM 719 O O . ALA A 1 97 ? -17.970 -5.596 21.258 1.00 87.25 97 ALA A O 1
ATOM 720 N N . LYS A 1 98 ? -16.013 -6.472 21.929 1.00 89.06 98 LYS A N 1
ATOM 721 C CA . LYS A 1 98 ? -16.466 -6.807 23.286 1.00 89.06 98 LYS A CA 1
ATOM 722 C C . LYS A 1 98 ? -16.792 -5.562 24.117 1.00 89.06 98 LYS A C 1
ATOM 724 O O . LYS A 1 98 ? -17.809 -5.565 24.802 1.00 89.06 98 LYS A O 1
ATOM 729 N N . ARG A 1 99 ? -15.968 -4.505 24.053 1.00 91.19 99 ARG A N 1
ATOM 730 C CA . ARG A 1 99 ? -16.218 -3.217 24.736 1.00 91.19 99 ARG A CA 1
ATOM 731 C C . ARG A 1 99 ? -17.552 -2.606 24.308 1.00 91.19 99 ARG A C 1
ATOM 733 O O . ARG A 1 99 ? -18.242 -2.012 25.128 1.00 91.19 99 ARG A O 1
ATOM 740 N N . LEU A 1 100 ? -17.878 -2.744 23.028 1.00 87.38 100 LEU A N 1
ATOM 741 C CA . LEU A 1 100 ? -19.070 -2.171 22.410 1.00 87.38 100 LEU A CA 1
ATOM 742 C C . LEU A 1 100 ? -20.295 -3.091 22.469 1.00 87.38 100 LEU A C 1
ATOM 744 O O . LEU A 1 100 ? -21.370 -2.675 22.055 1.00 87.38 100 LEU A O 1
ATOM 748 N N . GLY A 1 101 ? -20.149 -4.329 22.953 1.00 85.12 101 GLY A N 1
ATOM 749 C CA . GLY A 1 101 ? -21.233 -5.312 22.936 1.00 85.12 101 GLY A CA 1
ATOM 750 C C . GLY A 1 101 ? -21.706 -5.675 21.523 1.00 85.12 101 GLY A C 1
ATOM 751 O O . GLY A 1 101 ? -22.850 -6.082 21.362 1.00 85.12 101 GLY A O 1
ATOM 752 N N . LEU A 1 102 ? -20.848 -5.517 20.506 1.00 78.94 102 LEU A N 1
ATOM 753 C CA . LEU A 1 102 ? -21.149 -5.857 19.114 1.00 78.94 102 LEU A CA 1
ATOM 754 C C . LEU A 1 102 ? -21.252 -7.379 18.975 1.00 78.94 102 LEU A C 1
ATOM 756 O O . LEU A 1 102 ? -20.245 -8.089 18.901 1.00 78.94 102 LEU A O 1
ATOM 760 N N . ASP A 1 103 ? -22.476 -7.884 18.928 1.00 71.50 103 ASP A N 1
ATOM 761 C CA . ASP A 1 103 ? -22.773 -9.242 18.509 1.00 71.50 103 ASP A CA 1
ATOM 762 C C . ASP A 1 103 ? -22.745 -9.354 16.972 1.00 71.50 103 ASP A C 1
ATOM 764 O O . ASP A 1 103 ? -22.857 -8.374 16.227 1.00 71.50 103 ASP A O 1
ATOM 768 N N . ARG A 1 104 ? -22.554 -10.578 16.455 1.00 60.62 104 ARG A N 1
ATOM 769 C CA . ARG A 1 104 ? -22.498 -10.824 14.997 1.00 60.62 104 ARG A CA 1
ATOM 770 C C . ARG A 1 104 ? -23.770 -10.348 14.275 1.00 60.62 104 ARG A C 1
ATOM 772 O O . ARG A 1 104 ? -23.698 -10.039 13.090 1.00 60.62 104 ARG A O 1
ATOM 779 N N . ALA A 1 105 ? -24.898 -10.275 14.986 1.00 56.72 105 ALA A N 1
ATOM 780 C CA . ALA A 1 105 ? -26.174 -9.780 14.480 1.00 56.72 105 ALA A CA 1
ATOM 781 C C . ALA A 1 105 ? -26.211 -8.241 14.366 1.00 56.72 105 ALA A C 1
ATOM 783 O O . ALA A 1 105 ? -26.596 -7.727 13.314 1.00 56.72 105 ALA A O 1
ATOM 784 N N . GLY A 1 106 ? -25.738 -7.500 15.378 1.00 57.66 106 GLY A N 1
ATOM 785 C CA . GLY A 1 106 ? -25.669 -6.035 15.349 1.00 57.66 106 GLY A CA 1
ATOM 786 C C . GLY A 1 106 ? -24.682 -5.490 14.313 1.00 57.66 106 GLY A C 1
ATOM 787 O O . GLY A 1 106 ? -24.984 -4.519 13.620 1.00 57.66 106 GLY A O 1
ATOM 788 N N . ALA A 1 107 ? -23.542 -6.162 14.114 1.00 58.00 107 ALA A N 1
ATOM 789 C CA . ALA A 1 107 ? -22.565 -5.776 13.090 1.00 58.00 107 ALA A CA 1
ATOM 790 C C . ALA A 1 107 ? -23.075 -5.996 11.649 1.00 58.00 107 ALA A C 1
ATOM 792 O O . ALA A 1 107 ? -22.756 -5.210 10.758 1.00 58.00 107 ALA A O 1
ATOM 793 N N . ALA A 1 108 ? -23.885 -7.038 11.416 1.00 56.56 108 ALA A N 1
ATOM 794 C CA . ALA A 1 108 ? -24.458 -7.342 10.101 1.00 56.56 108 ALA A CA 1
ATOM 795 C C . ALA A 1 108 ? -25.611 -6.397 9.712 1.00 56.56 108 ALA A C 1
ATOM 797 O O . ALA A 1 108 ? -25.807 -6.121 8.530 1.00 56.56 108 ALA A O 1
ATOM 798 N N . SER A 1 109 ? -26.342 -5.857 10.696 1.00 53.50 109 SER A N 1
ATOM 799 C CA . SER A 1 109 ? -27.420 -4.879 10.477 1.00 53.50 109 SER A CA 1
ATOM 800 C C . SER A 1 109 ? -26.911 -3.494 10.053 1.00 53.50 109 SER A C 1
ATOM 802 O O . SER A 1 109 ? -27.688 -2.669 9.569 1.00 53.50 109 SER A O 1
ATOM 804 N N . MET A 1 110 ? -25.622 -3.209 10.236 1.00 59.38 110 MET A N 1
ATOM 805 C CA . MET A 1 110 ? -25.025 -1.911 9.932 1.00 59.38 110 MET A CA 1
ATOM 806 C C . MET A 1 110 ? -24.433 -1.904 8.525 1.00 59.38 110 MET A C 1
ATOM 808 O O . MET A 1 110 ? -23.217 -1.852 8.338 1.00 59.38 110 MET A O 1
ATOM 812 N N . ALA A 1 111 ? -25.307 -1.939 7.518 1.00 57.97 111 ALA A N 1
ATOM 813 C CA . ALA A 1 111 ? -24.900 -1.749 6.133 1.00 57.97 111 ALA A CA 1
ATOM 814 C C . ALA A 1 111 ? -24.156 -0.408 5.994 1.00 57.97 111 ALA A C 1
ATOM 816 O O . ALA A 1 111 ? -24.698 0.672 6.256 1.00 57.97 111 ALA A O 1
ATOM 817 N N . VAL A 1 112 ? -22.884 -0.474 5.599 1.00 62.44 112 VAL A N 1
ATOM 818 C CA . VAL A 1 112 ? -22.125 0.710 5.199 1.00 62.44 112 VAL A CA 1
ATOM 819 C C . VAL A 1 112 ? -22.791 1.230 3.933 1.00 62.44 112 VAL A C 1
ATOM 821 O O . VAL A 1 112 ? -22.746 0.566 2.899 1.00 62.44 112 VAL A O 1
ATOM 824 N N . ALA A 1 113 ? -23.431 2.399 4.021 1.00 59.59 113 ALA A N 1
ATOM 825 C CA . ALA A 1 113 ? -23.945 3.076 2.839 1.00 59.59 113 ALA A CA 1
ATOM 826 C C . ALA A 1 113 ? -22.789 3.206 1.830 1.00 59.59 113 ALA A C 1
ATOM 828 O O . ALA A 1 113 ? -21.716 3.688 2.220 1.00 59.59 113 ALA A O 1
ATOM 829 N N . PRO A 1 114 ? -22.955 2.737 0.579 1.00 63.34 114 PRO A N 1
ATOM 830 C CA . PRO A 1 114 ? -21.910 2.839 -0.425 1.00 63.34 114 PRO A CA 1
ATOM 831 C C . PRO A 1 114 ? -21.454 4.292 -0.522 1.00 63.34 114 PRO A C 1
ATOM 833 O O . PRO A 1 114 ? -22.286 5.194 -0.593 1.00 63.34 114 PRO A O 1
ATOM 836 N N . ARG A 1 115 ? -20.138 4.535 -0.505 1.00 70.50 115 ARG A N 1
ATOM 837 C CA . ARG A 1 115 ? -19.617 5.875 -0.789 1.00 70.50 115 ARG A CA 1
ATOM 838 C C . ARG A 1 115 ? -20.138 6.289 -2.160 1.00 70.50 115 ARG A C 1
ATOM 840 O O . ARG A 1 115 ? -19.819 5.617 -3.143 1.00 70.50 115 ARG A O 1
ATOM 847 N N . GLU A 1 116 ? -20.908 7.372 -2.219 1.00 74.94 116 GLU A N 1
ATOM 848 C CA . GLU A 1 116 ? -21.296 7.944 -3.501 1.00 74.94 116 GLU A CA 1
ATOM 849 C C . GLU A 1 116 ? -20.038 8.424 -4.216 1.00 74.94 116 GLU A C 1
ATOM 851 O O . GLU A 1 116 ? -19.231 9.186 -3.681 1.00 74.94 116 GLU A O 1
ATOM 856 N N . LEU A 1 117 ? -19.835 7.875 -5.408 1.00 76.88 117 LEU A N 1
ATOM 857 C CA . LEU A 1 117 ? -18.718 8.212 -6.271 1.00 76.88 117 LEU A CA 1
ATOM 858 C C . LEU A 1 117 ? -19.169 9.323 -7.203 1.00 76.88 117 LEU A C 1
ATOM 860 O O . LEU A 1 117 ? -20.234 9.199 -7.825 1.00 76.88 117 LEU A O 1
ATOM 864 N N . SER A 1 118 ? -18.323 10.336 -7.353 1.00 83.38 118 SER A N 1
ATOM 865 C CA . SER A 1 118 ? -18.452 11.308 -8.437 1.00 83.38 118 SER A CA 1
ATOM 866 C C . SER A 1 118 ? -18.343 10.616 -9.801 1.00 83.38 118 SER A C 1
ATOM 868 O O . SER A 1 118 ? -17.763 9.530 -9.921 1.00 83.38 118 SER A O 1
ATOM 870 N N . ASP A 1 119 ? -18.866 11.245 -10.851 1.00 80.31 119 ASP A N 1
ATOM 871 C CA . ASP A 1 119 ? -18.813 10.685 -12.208 1.00 80.31 119 ASP A CA 1
ATOM 872 C C . ASP A 1 119 ? -17.371 10.458 -12.683 1.00 80.31 119 ASP A C 1
ATOM 874 O O . ASP A 1 119 ? -17.067 9.440 -13.306 1.00 80.31 119 ASP A O 1
ATOM 878 N N . ALA A 1 120 ? -16.452 11.341 -12.280 1.00 79.44 120 ALA A N 1
ATOM 879 C CA . ALA A 1 120 ? -15.021 11.183 -12.518 1.00 79.44 120 ALA A CA 1
ATOM 880 C C . ALA A 1 120 ? -14.450 9.924 -11.834 1.00 79.44 120 ALA A C 1
ATOM 882 O O . ALA A 1 120 ? -13.689 9.171 -12.441 1.00 79.44 120 ALA A O 1
ATOM 883 N N . GLU A 1 121 ? -14.841 9.643 -10.587 1.00 79.94 121 GLU A N 1
ATOM 884 C CA . GLU A 1 121 ? -14.401 8.440 -9.867 1.00 79.94 121 GLU A CA 1
ATOM 885 C C . GLU A 1 121 ? -14.991 7.157 -10.466 1.00 79.94 121 GLU A C 1
ATOM 887 O O . GLU A 1 121 ? -14.313 6.126 -10.504 1.00 79.94 121 GLU A O 1
ATOM 892 N N . ARG A 1 122 ? -16.233 7.202 -10.964 1.00 80.62 122 ARG A N 1
ATOM 893 C CA . ARG A 1 122 ? -16.849 6.064 -11.668 1.00 80.62 122 ARG A CA 1
ATOM 894 C C . ARG A 1 122 ? -16.137 5.773 -12.983 1.00 80.62 122 ARG A C 1
ATOM 896 O O . ARG A 1 122 ? -15.826 4.612 -13.246 1.00 80.62 122 ARG A O 1
ATOM 903 N N . ALA A 1 123 ? -15.818 6.809 -13.759 1.00 81.00 123 ALA A N 1
ATOM 904 C CA . ALA A 1 123 ? -15.083 6.673 -15.015 1.00 81.00 123 ALA A CA 1
ATOM 905 C C . ALA A 1 123 ? -13.697 6.032 -14.811 1.00 81.00 123 ALA A C 1
ATOM 907 O O . ALA A 1 123 ? -13.252 5.244 -15.646 1.00 81.00 123 ALA A O 1
ATOM 908 N N . LEU A 1 124 ? -13.039 6.305 -13.678 1.00 81.38 124 LEU A N 1
ATOM 909 C CA . LEU A 1 124 ? -11.743 5.712 -13.333 1.00 81.38 124 LEU A CA 1
ATOM 910 C C . LEU A 1 124 ? -11.819 4.241 -12.910 1.00 81.38 124 LEU A C 1
ATOM 912 O O . LEU A 1 124 ? -10.837 3.522 -13.082 1.00 81.38 124 LEU A O 1
ATOM 916 N N . ARG A 1 125 ? -12.958 3.764 -12.387 1.00 77.69 125 ARG A N 1
ATOM 917 C CA . ARG A 1 125 ? -13.089 2.363 -11.946 1.00 77.69 125 ARG A CA 1
ATOM 918 C C . ARG A 1 125 ? -13.022 1.354 -13.090 1.00 77.69 125 ARG A C 1
ATOM 920 O O . ARG A 1 125 ? -12.611 0.228 -12.830 1.00 77.69 125 ARG A O 1
ATOM 927 N N . ARG A 1 126 ? -13.441 1.740 -14.306 1.00 78.62 126 ARG A N 1
ATOM 928 C CA . ARG A 1 126 ? -13.443 0.912 -15.534 1.00 78.62 126 ARG A CA 1
ATOM 929 C C . ARG A 1 126 ? -13.728 -0.582 -15.252 1.00 78.62 126 ARG A C 1
ATOM 931 O O . ARG A 1 126 ? -12.844 -1.412 -15.475 1.00 78.62 126 ARG A O 1
ATOM 938 N N . PRO A 1 127 ? -14.926 -0.932 -14.745 1.00 79.69 127 PRO A N 1
ATOM 939 C CA . PRO A 1 127 ? -15.227 -2.280 -14.247 1.00 79.69 127 PRO A CA 1
ATOM 940 C C . PRO A 1 127 ? -14.967 -3.385 -15.283 1.00 79.69 127 PRO A C 1
ATOM 942 O O . PRO A 1 127 ? -14.471 -4.450 -14.923 1.00 79.69 127 PRO A O 1
ATOM 945 N N . ASP A 1 128 ? -15.175 -3.100 -16.569 1.00 87.19 128 ASP A N 1
ATOM 946 C CA . ASP A 1 128 ? -14.956 -4.048 -17.673 1.00 87.19 128 ASP A CA 1
ATOM 947 C C . ASP A 1 128 ? -13.486 -4.473 -17.835 1.00 87.19 128 ASP A C 1
ATOM 949 O O . ASP A 1 128 ? -13.186 -5.517 -18.409 1.00 87.19 128 ASP A O 1
ATOM 953 N N . ARG A 1 129 ? -12.543 -3.673 -17.319 1.00 86.38 129 ARG A N 1
ATOM 954 C CA . ARG A 1 129 ? -11.094 -3.933 -17.390 1.00 86.38 129 ARG A CA 1
ATOM 955 C C . ARG A 1 129 ? -10.524 -4.478 -16.086 1.00 86.38 129 ARG A C 1
ATOM 957 O O . ARG A 1 129 ? -9.318 -4.695 -15.992 1.00 86.38 129 ARG A O 1
ATOM 964 N N . PHE A 1 130 ? -11.370 -4.728 -15.085 1.00 88.88 130 PHE A N 1
ATOM 965 C CA . PHE A 1 130 ? -10.928 -5.190 -13.773 1.00 88.88 130 PHE A CA 1
ATOM 966 C C . PHE A 1 130 ? -10.152 -6.509 -13.852 1.00 88.88 130 PHE A C 1
ATOM 968 O O . PHE A 1 130 ? -9.056 -6.596 -13.310 1.00 88.88 130 PHE A O 1
ATOM 975 N N . ALA A 1 131 ? -10.677 -7.511 -14.566 1.00 90.50 131 ALA A N 1
ATOM 976 C CA . ALA A 1 131 ? -10.023 -8.815 -14.687 1.00 90.50 131 ALA A CA 1
ATOM 977 C C . ALA A 1 131 ? -8.664 -8.717 -15.400 1.00 90.50 131 ALA A C 1
ATOM 979 O O . ALA A 1 131 ? -7.684 -9.300 -14.942 1.00 90.50 131 ALA A O 1
ATOM 980 N N . VAL A 1 132 ? -8.587 -7.926 -16.475 1.00 92.88 132 VAL A N 1
ATOM 981 C CA . VAL A 1 132 ? -7.337 -7.694 -17.216 1.00 92.88 132 VAL A CA 1
ATOM 982 C C . VAL A 1 132 ? -6.296 -7.025 -16.321 1.00 92.88 132 VAL A C 1
ATOM 984 O O . VAL A 1 132 ? -5.152 -7.471 -16.267 1.00 92.88 132 VAL A O 1
ATOM 987 N N . ASN A 1 133 ? -6.698 -6.002 -15.566 1.00 92.69 133 ASN A N 1
ATOM 988 C CA . ASN A 1 133 ? -5.810 -5.319 -14.631 1.00 92.69 133 ASN A CA 1
ATOM 989 C C . ASN A 1 133 ? -5.383 -6.215 -13.474 1.00 92.69 133 ASN A C 1
ATOM 991 O O . ASN A 1 133 ? -4.218 -6.187 -13.099 1.00 92.69 133 ASN A O 1
ATOM 995 N N . LEU A 1 134 ? -6.285 -7.042 -12.945 1.00 92.06 134 LEU A N 1
ATOM 996 C CA . LEU A 1 134 ? -5.949 -8.000 -11.899 1.00 92.06 134 LEU A CA 1
ATOM 997 C C . LEU A 1 134 ? -4.883 -8.985 -12.387 1.00 92.06 134 LEU A C 1
ATOM 999 O O . LEU A 1 134 ? -3.893 -9.196 -11.691 1.00 92.06 134 LEU A O 1
ATOM 1003 N N . VAL A 1 135 ? -5.047 -9.541 -13.590 1.00 95.25 135 VAL A N 1
ATOM 1004 C CA . VAL A 1 135 ? -4.048 -10.435 -14.194 1.00 95.25 135 VAL A CA 1
ATOM 1005 C C . VAL A 1 135 ? -2.725 -9.703 -14.407 1.00 95.25 135 VAL A C 1
ATOM 1007 O O . VAL A 1 135 ? -1.689 -10.216 -13.996 1.00 95.25 135 VAL A O 1
ATOM 1010 N N . LEU A 1 136 ? -2.744 -8.492 -14.973 1.00 94.38 136 LEU A N 1
ATOM 1011 C CA . LEU A 1 136 ? -1.534 -7.690 -15.172 1.00 94.38 136 LEU A CA 1
ATOM 1012 C C . LEU A 1 136 ? -0.805 -7.425 -13.847 1.00 94.38 136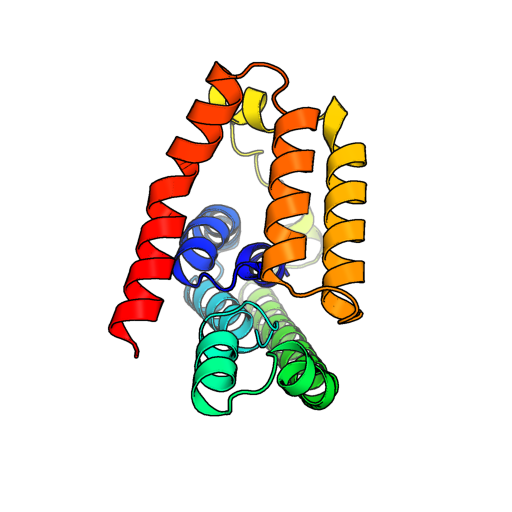 LEU A C 1
ATOM 1014 O O . LEU A 1 136 ? 0.404 -7.629 -13.758 1.00 94.38 136 LEU A O 1
ATOM 1018 N N . THR A 1 137 ? -1.531 -7.015 -12.806 1.00 92.25 137 THR A N 1
ATOM 1019 C CA . THR A 1 137 ? -0.969 -6.784 -11.472 1.00 92.25 137 THR A CA 1
ATOM 1020 C C . THR A 1 137 ? -0.385 -8.064 -10.885 1.00 92.25 137 THR A C 1
ATOM 1022 O O . THR A 1 137 ? 0.726 -8.027 -10.364 1.00 92.25 137 THR A O 1
ATOM 1025 N N . LEU A 1 138 ? -1.083 -9.198 -10.985 1.00 93.81 138 LEU A N 1
ATOM 1026 C CA . LEU A 1 138 ? -0.573 -10.479 -10.494 1.00 93.81 138 LEU A CA 1
ATOM 1027 C C . LEU A 1 138 ? 0.696 -10.907 -11.234 1.00 93.81 138 LEU A C 1
ATOM 1029 O O . LEU A 1 138 ? 1.647 -11.326 -10.583 1.00 93.81 138 LEU A O 1
ATOM 1033 N N . VAL A 1 139 ? 0.745 -10.751 -12.560 1.00 94.50 139 VAL A N 1
ATOM 1034 C CA . VAL A 1 139 ? 1.946 -11.040 -13.360 1.00 94.50 139 VAL A CA 1
ATOM 1035 C C . VAL A 1 139 ? 3.114 -10.174 -12.898 1.00 94.50 139 VAL A C 1
ATOM 1037 O O . VAL A 1 139 ? 4.170 -10.709 -12.575 1.00 94.50 139 VAL A O 1
ATOM 1040 N N . VAL A 1 140 ? 2.911 -8.857 -12.778 1.00 92.38 140 VAL A N 1
ATOM 1041 C CA . VAL A 1 140 ? 3.942 -7.932 -12.283 1.00 92.38 140 VAL A CA 1
ATOM 1042 C C . VAL A 1 140 ? 4.426 -8.349 -10.895 1.00 92.38 140 VAL A C 1
ATOM 1044 O O . VAL A 1 140 ? 5.628 -8.498 -10.692 1.00 92.38 140 VAL A O 1
ATOM 1047 N N . LEU A 1 141 ? 3.516 -8.601 -9.952 1.00 89.62 141 LEU A N 1
ATOM 1048 C CA . LEU A 1 141 ? 3.875 -8.980 -8.584 1.00 89.62 141 LEU A CA 1
ATOM 1049 C C . LEU A 1 141 ? 4.619 -10.320 -8.516 1.00 89.62 141 LEU A C 1
ATOM 1051 O O . LEU A 1 141 ? 5.615 -10.418 -7.803 1.00 89.62 141 LEU A O 1
ATOM 1055 N N . VAL A 1 142 ? 4.179 -11.342 -9.253 1.00 90.06 142 VAL A N 1
ATOM 1056 C CA . VAL A 1 142 ? 4.843 -12.656 -9.274 1.00 90.06 142 VAL A CA 1
ATOM 1057 C C . VAL A 1 142 ? 6.247 -12.541 -9.864 1.00 90.06 142 VAL A C 1
ATOM 1059 O O . VAL A 1 142 ? 7.196 -13.065 -9.277 1.00 90.06 142 VAL A O 1
ATOM 1062 N N . THR A 1 143 ? 6.416 -11.813 -10.971 1.00 90.56 143 THR A N 1
ATOM 1063 C CA . THR A 1 143 ? 7.740 -11.583 -11.565 1.00 90.56 143 THR A CA 1
ATOM 1064 C C . THR A 1 143 ? 8.656 -10.826 -10.606 1.00 90.56 143 THR A C 1
ATOM 1066 O O . THR A 1 143 ? 9.806 -11.220 -10.420 1.00 90.56 143 THR A O 1
ATOM 1069 N N . LEU A 1 144 ? 8.142 -9.801 -9.928 1.00 87.19 144 LEU A N 1
ATOM 1070 C CA . LEU A 1 144 ? 8.898 -9.044 -8.934 1.00 87.19 144 LEU A CA 1
ATOM 1071 C C . LEU A 1 144 ? 9.361 -9.910 -7.752 1.00 87.19 144 LEU A C 1
ATOM 1073 O O . LEU A 1 144 ? 10.521 -9.834 -7.350 1.00 87.19 144 LEU A O 1
ATOM 1077 N N . VAL A 1 145 ? 8.478 -10.757 -7.213 1.00 82.62 145 VAL A N 1
ATOM 1078 C CA . VAL A 1 145 ? 8.807 -11.662 -6.097 1.00 82.62 145 VAL A CA 1
ATOM 1079 C C . VAL A 1 145 ? 9.791 -12.752 -6.525 1.00 82.62 145 VAL A C 1
ATOM 1081 O O . VAL A 1 145 ? 10.632 -13.157 -5.726 1.00 82.62 145 VAL A O 1
ATOM 1084 N N . SER A 1 146 ? 9.731 -13.200 -7.783 1.00 84.31 146 SER A N 1
ATOM 1085 C CA . SER A 1 146 ? 10.671 -14.198 -8.313 1.00 84.31 146 SER A CA 1
ATOM 1086 C C . SER A 1 146 ? 12.118 -13.696 -8.389 1.00 84.31 146 SER A C 1
ATOM 1088 O O . SER A 1 146 ? 13.040 -14.505 -8.423 1.00 84.31 146 SER A O 1
ATOM 1090 N N . GLY A 1 147 ? 12.326 -12.375 -8.436 1.00 81.62 147 GLY A N 1
ATOM 1091 C CA . GLY A 1 147 ? 13.652 -11.768 -8.560 1.00 81.62 147 GLY A CA 1
ATOM 1092 C C . GLY A 1 147 ? 14.327 -11.971 -9.922 1.00 81.62 147 GLY A C 1
ATOM 1093 O O . GLY A 1 147 ? 15.498 -11.634 -10.056 1.00 81.62 147 GLY A O 1
ATOM 1094 N N . ILE A 1 148 ? 13.613 -12.505 -10.924 1.00 85.31 148 ILE A N 1
ATOM 1095 C CA . ILE A 1 148 ? 14.150 -12.780 -12.271 1.00 85.31 148 ILE A CA 1
ATOM 1096 C C . ILE A 1 148 ? 14.456 -11.483 -13.032 1.00 85.31 148 ILE A C 1
ATOM 1098 O O . ILE A 1 148 ? 15.395 -11.430 -13.823 1.00 85.31 148 ILE A O 1
ATOM 1102 N N . VAL A 1 149 ? 13.655 -10.440 -12.808 1.00 86.75 149 VAL A N 1
ATOM 1103 C CA . VAL A 1 149 ? 13.770 -9.141 -13.479 1.00 86.75 149 VAL A CA 1
ATOM 1104 C C . VAL A 1 149 ? 13.980 -8.061 -12.428 1.00 86.75 149 VAL A C 1
ATOM 1106 O O . VAL A 1 149 ? 13.368 -8.106 -11.359 1.00 86.75 149 VAL A O 1
ATOM 1109 N N . ASP A 1 150 ? 14.827 -7.081 -12.743 1.00 84.12 150 ASP A N 1
ATOM 1110 C CA . ASP A 1 150 ? 15.016 -5.908 -11.897 1.00 84.12 150 ASP A CA 1
ATOM 1111 C C . ASP A 1 150 ? 13.668 -5.195 -11.635 1.00 84.12 150 ASP A C 1
ATOM 1113 O O . ASP A 1 150 ? 12.901 -4.964 -12.583 1.00 84.12 150 ASP A O 1
ATOM 1117 N N . PRO A 1 151 ? 13.353 -4.828 -10.376 1.00 85.06 151 PRO A N 1
ATOM 1118 C CA . PRO A 1 151 ? 12.081 -4.201 -10.052 1.00 85.06 151 PRO A CA 1
ATOM 1119 C C . PRO A 1 151 ? 11.775 -2.936 -10.850 1.00 85.06 151 PRO A C 1
ATOM 1121 O O . PRO A 1 151 ? 10.631 -2.748 -11.270 1.00 85.06 151 PRO A O 1
ATOM 1124 N N . MET A 1 152 ? 12.776 -2.091 -11.106 1.00 84.69 152 MET A N 1
ATOM 1125 C CA . MET A 1 152 ? 12.602 -0.850 -11.859 1.00 84.69 152 MET A CA 1
ATOM 1126 C C . MET A 1 152 ? 12.145 -1.143 -13.289 1.00 84.69 152 MET A C 1
ATOM 1128 O O . MET A 1 152 ? 11.197 -0.526 -13.781 1.00 84.69 152 MET A O 1
ATOM 1132 N N . VAL A 1 153 ? 12.775 -2.128 -13.932 1.00 89.50 153 VAL A N 1
ATOM 1133 C CA . VAL A 1 153 ? 12.425 -2.561 -15.291 1.00 89.50 153 VAL A CA 1
ATOM 1134 C C . VAL A 1 153 ? 11.009 -3.134 -15.320 1.00 89.50 153 VAL A C 1
ATOM 1136 O O . VAL A 1 153 ? 10.207 -2.755 -16.177 1.00 89.50 153 VAL A O 1
ATOM 1139 N N . MET A 1 154 ? 10.660 -3.996 -14.362 1.00 92.00 154 MET A N 1
ATOM 1140 C CA . MET A 1 154 ? 9.336 -4.622 -14.330 1.00 92.00 154 MET A CA 1
ATOM 1141 C C . MET A 1 154 ? 8.213 -3.607 -14.069 1.00 92.00 154 MET A C 1
ATOM 1143 O O . MET A 1 154 ? 7.161 -3.684 -14.708 1.00 92.00 154 MET A O 1
ATOM 1147 N N . PHE A 1 155 ? 8.428 -2.617 -13.194 1.00 89.81 155 PHE A N 1
ATOM 1148 C CA . PHE A 1 155 ? 7.458 -1.536 -12.985 1.00 89.81 155 PHE A CA 1
ATOM 1149 C C . PHE A 1 155 ? 7.309 -0.635 -14.209 1.00 89.81 155 PHE A C 1
ATOM 1151 O O . PHE A 1 155 ? 6.189 -0.225 -14.520 1.00 89.81 155 PHE A O 1
ATOM 1158 N N . MET A 1 156 ? 8.399 -0.347 -14.926 1.00 92.44 156 MET A N 1
ATOM 1159 C CA . MET A 1 156 ? 8.349 0.442 -16.157 1.00 92.44 156 MET A CA 1
ATOM 1160 C C . MET A 1 156 ? 7.518 -0.271 -17.230 1.00 92.44 156 MET A C 1
ATOM 1162 O O . MET A 1 156 ? 6.565 0.306 -17.755 1.00 92.44 156 MET A O 1
ATOM 1166 N N . LEU A 1 157 ? 7.811 -1.549 -17.489 1.00 94.94 157 LEU A N 1
ATOM 1167 C CA . LEU A 1 157 ? 7.065 -2.372 -18.446 1.00 94.94 157 LEU A CA 1
ATOM 1168 C C . LEU A 1 157 ? 5.599 -2.543 -18.031 1.00 94.94 157 LEU A C 1
ATOM 1170 O O . LEU A 1 157 ? 4.700 -2.383 -18.857 1.00 94.94 157 LEU A O 1
ATOM 1174 N N . GLY A 1 158 ? 5.349 -2.808 -16.746 1.00 94.25 158 GLY A N 1
ATOM 1175 C CA . GLY A 1 158 ? 4.001 -2.921 -16.193 1.00 94.25 158 GLY A CA 1
ATOM 1176 C C . GLY A 1 158 ? 3.196 -1.630 -16.343 1.00 94.25 158 GLY A C 1
ATOM 1177 O O . GLY A 1 158 ? 2.028 -1.682 -16.723 1.00 94.25 158 GLY A O 1
ATOM 1178 N N . THR A 1 159 ? 3.821 -0.471 -16.118 1.00 93.62 159 THR A N 1
ATOM 1179 C CA . THR A 1 159 ? 3.180 0.845 -16.277 1.00 93.62 159 THR A CA 1
ATOM 1180 C C . THR A 1 159 ? 2.855 1.130 -17.739 1.00 93.62 159 THR A C 1
ATOM 1182 O O . THR A 1 159 ? 1.738 1.550 -18.036 1.00 93.62 159 THR A O 1
ATOM 1185 N N . VAL A 1 160 ? 3.782 0.854 -18.662 1.00 94.56 160 VAL A N 1
ATOM 1186 C CA . VAL A 1 160 ? 3.538 1.008 -20.106 1.00 94.56 160 VAL A CA 1
ATOM 1187 C C . VAL A 1 160 ? 2.387 0.107 -20.554 1.00 94.56 160 VAL A C 1
ATOM 1189 O O . VAL A 1 160 ? 1.444 0.591 -21.178 1.00 94.56 160 VAL A O 1
ATOM 1192 N N . ALA A 1 161 ? 2.407 -1.174 -20.179 1.00 94.69 161 ALA A N 1
ATOM 1193 C CA . ALA A 1 161 ? 1.325 -2.103 -20.494 1.00 94.69 161 ALA A CA 1
ATOM 1194 C C . ALA A 1 161 ? -0.014 -1.632 -19.904 1.00 94.69 161 ALA A C 1
ATOM 1196 O O . ALA A 1 161 ? -1.027 -1.605 -20.605 1.00 94.69 161 ALA A O 1
ATOM 1197 N N . ALA A 1 162 ? -0.021 -1.194 -18.642 1.00 93.81 162 ALA A N 1
ATOM 1198 C CA . ALA A 1 162 ? -1.215 -0.679 -17.986 1.00 93.81 162 ALA A CA 1
ATOM 1199 C C . ALA A 1 162 ? -1.769 0.558 -18.704 1.00 93.81 162 ALA A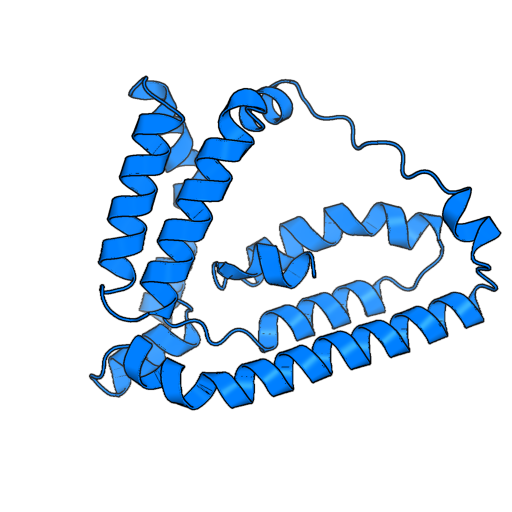 C 1
ATOM 1201 O O . ALA A 1 162 ? -2.980 0.632 -18.914 1.00 93.81 162 ALA A O 1
ATOM 1202 N N . LEU A 1 163 ? -0.919 1.505 -19.107 1.00 93.06 163 LEU A N 1
ATOM 1203 C CA . LEU A 1 163 ? -1.338 2.703 -19.833 1.00 93.06 163 LEU A CA 1
ATOM 1204 C C . LEU A 1 163 ? -1.904 2.357 -21.209 1.00 93.06 163 LEU A C 1
ATOM 1206 O O . LEU A 1 163 ? -3.008 2.793 -21.516 1.00 93.06 163 LEU A O 1
ATOM 1210 N N . VAL A 1 164 ? -1.224 1.519 -21.991 1.00 93.56 164 VAL A N 1
ATOM 1211 C CA . VAL A 1 164 ? -1.683 1.125 -23.334 1.00 93.56 164 VAL A CA 1
ATOM 1212 C C . VAL A 1 164 ? -3.021 0.380 -23.275 1.00 93.56 164 VAL A C 1
ATOM 1214 O O . VAL A 1 164 ? -3.931 0.674 -24.049 1.00 93.56 164 VAL A O 1
ATOM 1217 N N . ILE A 1 165 ? -3.184 -0.545 -22.324 1.00 92.00 165 ILE A N 1
ATOM 1218 C CA . ILE A 1 165 ? -4.416 -1.333 -22.167 1.00 92.00 165 ILE A CA 1
ATOM 1219 C C . ILE A 1 165 ? -5.569 -0.466 -21.632 1.00 92.00 165 ILE A C 1
ATOM 1221 O O . ILE A 1 165 ? -6.710 -0.575 -22.092 1.00 92.00 165 ILE A O 1
ATOM 1225 N N . ASN A 1 166 ? -5.305 0.396 -20.642 1.00 92.06 166 ASN A N 1
ATOM 1226 C CA . ASN A 1 166 ? -6.359 1.150 -19.955 1.00 92.06 166 ASN A CA 1
ATOM 1227 C C . ASN A 1 166 ? -6.664 2.517 -20.573 1.00 92.06 166 ASN A C 1
ATOM 1229 O O . ASN A 1 166 ? -7.760 3.043 -20.358 1.00 92.06 166 ASN A O 1
ATOM 1233 N N . TYR A 1 167 ? -5.746 3.078 -21.348 1.00 91.19 167 TYR A N 1
ATOM 1234 C CA . TYR A 1 167 ? -5.846 4.413 -21.926 1.00 91.19 167 TYR A CA 1
ATOM 1235 C C . TYR A 1 167 ? -5.239 4.397 -23.338 1.00 91.19 167 TYR A C 1
ATOM 1237 O O . TYR A 1 167 ? -4.107 4.817 -23.526 1.00 91.19 167 TYR A O 1
ATOM 1245 N N . PRO A 1 168 ? -5.968 3.905 -24.356 1.00 87.25 168 PRO A N 1
ATOM 1246 C CA . PRO A 1 168 ? -5.451 3.867 -25.729 1.00 87.25 168 PRO A CA 1
ATOM 1247 C C . PRO A 1 168 ? -5.183 5.261 -26.317 1.00 87.25 168 PRO A C 1
ATOM 1249 O O . PRO A 1 168 ? -4.356 5.411 -27.207 1.00 87.25 168 PRO A O 1
ATOM 1252 N N . ASP A 1 169 ? -5.887 6.275 -25.812 1.00 93.06 169 ASP A N 1
ATOM 1253 C CA . ASP A 1 169 ? -5.717 7.670 -26.198 1.00 93.06 169 ASP A CA 1
ATOM 1254 C C . ASP A 1 169 ? -4.524 8.324 -25.476 1.00 93.06 169 ASP A C 1
ATOM 1256 O O . ASP A 1 169 ? -4.384 8.221 -24.254 1.00 93.06 169 ASP A O 1
ATOM 1260 N N . VAL A 1 170 ? -3.681 9.032 -26.234 1.0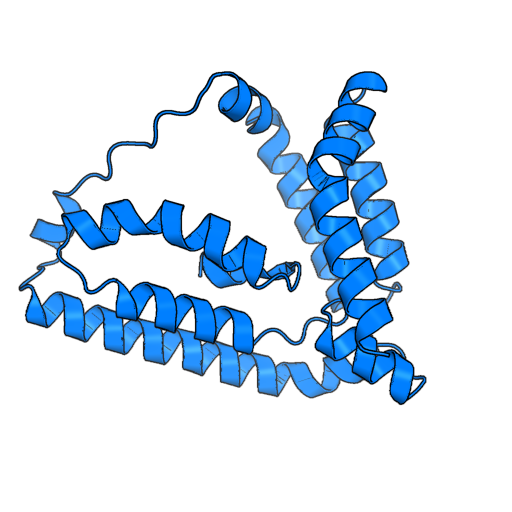0 90.94 170 VAL A N 1
ATOM 1261 C CA . VAL A 1 170 ? -2.435 9.648 -25.741 1.00 90.94 170 VAL A CA 1
ATOM 1262 C C . VAL A 1 170 ? -2.716 10.758 -24.729 1.00 90.94 170 VAL A C 1
ATOM 1264 O O . VAL A 1 170 ? -1.990 10.892 -23.741 1.00 90.94 170 VAL A O 1
ATOM 1267 N N . GLN A 1 171 ? -3.782 11.535 -24.934 1.00 91.25 171 GLN A N 1
ATOM 1268 C CA . GLN A 1 171 ? -4.146 12.605 -24.010 1.00 91.25 171 GLN A CA 1
ATOM 1269 C C . GLN A 1 171 ? -4.589 12.018 -22.664 1.00 91.25 171 GLN A C 1
ATOM 1271 O O . GLN A 1 171 ? -4.120 12.455 -21.611 1.00 91.25 171 GLN A O 1
ATOM 1276 N N . ALA A 1 172 ? -5.391 10.953 -22.687 1.00 89.12 172 ALA A N 1
ATOM 1277 C CA . ALA A 1 172 ? -5.790 10.236 -21.485 1.00 89.12 172 ALA A CA 1
ATOM 1278 C C . ALA A 1 172 ? -4.594 9.596 -20.751 1.00 89.12 172 ALA A C 1
ATOM 1280 O O . ALA A 1 172 ? -4.563 9.615 -19.517 1.00 89.12 172 ALA A O 1
ATOM 1281 N N . GLN A 1 173 ? -3.589 9.069 -21.469 1.00 91.56 173 GLN A N 1
ATOM 1282 C CA . GLN A 1 173 ? -2.345 8.581 -20.848 1.00 91.56 173 GLN A CA 1
ATOM 1283 C C . GLN A 1 173 ? -1.606 9.706 -20.122 1.00 91.56 173 GLN A C 1
ATOM 1285 O O . GLN A 1 173 ? -1.231 9.540 -18.959 1.00 91.56 173 GLN A O 1
ATOM 1290 N N . ARG A 1 174 ? -1.446 10.860 -20.779 1.00 90.69 174 ARG A N 1
ATOM 1291 C CA . ARG A 1 174 ? -0.785 12.033 -20.198 1.00 90.69 174 ARG A CA 1
ATOM 1292 C C . ARG A 1 174 ? -1.483 12.495 -18.924 1.00 90.69 174 ARG A C 1
ATOM 1294 O O . ARG A 1 174 ? -0.828 12.641 -17.898 1.00 90.69 174 ARG A O 1
ATOM 1301 N N . GLU A 1 175 ? -2.807 12.621 -18.948 1.00 90.81 175 GLU A N 1
ATOM 1302 C CA . GLU A 1 175 ? -3.578 12.995 -17.759 1.00 90.81 175 GLU A CA 1
ATOM 1303 C C . GLU A 1 175 ? -3.375 12.024 -16.591 1.00 90.81 175 GLU A C 1
ATOM 1305 O O . GLU A 1 175 ? -3.349 12.437 -15.430 1.00 90.81 175 GLU A O 1
ATOM 1310 N N . ARG A 1 176 ? -3.248 10.719 -16.871 1.00 91.06 176 ARG A N 1
ATOM 1311 C CA . ARG A 1 176 ? -2.985 9.731 -15.818 1.00 91.06 176 ARG A CA 1
ATOM 1312 C C . ARG A 1 176 ? -1.572 9.840 -15.265 1.00 91.06 176 ARG A C 1
ATOM 1314 O O . ARG A 1 176 ? -1.414 9.691 -14.055 1.00 91.06 176 ARG A O 1
ATOM 1321 N N . ILE A 1 177 ? -0.577 10.101 -16.107 1.00 90.25 177 ILE A N 1
ATOM 1322 C CA . ILE A 1 177 ? 0.803 10.335 -15.664 1.00 90.25 177 ILE A CA 1
ATOM 1323 C C . ILE A 1 177 ? 0.853 11.584 -14.777 1.00 90.25 177 ILE A C 1
ATOM 1325 O O . ILE A 1 177 ? 1.323 11.506 -13.642 1.00 90.25 177 ILE A O 1
ATOM 1329 N N . ASP A 1 178 ? 0.276 12.695 -15.238 1.00 90.06 178 ASP A N 1
ATOM 1330 C CA . ASP A 1 178 ? 0.252 13.969 -14.512 1.00 90.06 178 ASP A CA 1
ATOM 1331 C C . ASP A 1 178 ? -0.450 13.832 -13.149 1.00 90.06 178 ASP A C 1
ATOM 1333 O O . ASP A 1 178 ? 0.036 14.342 -12.136 1.00 90.06 178 ASP A O 1
ATOM 1337 N N . ALA A 1 179 ? -1.541 13.058 -13.087 1.00 87.38 179 ALA A N 1
ATOM 1338 C CA . ALA A 1 179 ? -2.263 12.788 -11.843 1.00 87.38 179 ALA A CA 1
ATOM 1339 C C . ALA A 1 179 ? -1.414 12.074 -10.769 1.00 87.38 179 ALA A C 1
ATOM 1341 O O . ALA A 1 179 ? -1.686 12.232 -9.578 1.00 87.38 179 ALA A O 1
ATOM 1342 N N . HIS A 1 180 ? -0.387 11.313 -11.163 1.00 86.75 180 HIS A N 1
ATOM 1343 C CA . HIS A 1 180 ? 0.491 10.576 -10.241 1.00 86.75 180 HIS A CA 1
ATOM 1344 C C . HIS A 1 180 ? 1.895 11.189 -10.122 1.00 86.75 180 HIS A C 1
ATOM 1346 O O . HIS A 1 180 ? 2.647 10.826 -9.213 1.00 86.75 180 HIS A O 1
ATOM 1352 N N . ALA A 1 181 ? 2.237 12.162 -10.974 1.00 85.44 181 ALA A N 1
ATOM 1353 C CA . ALA A 1 181 ? 3.550 12.797 -11.017 1.00 85.44 181 ALA A CA 1
ATOM 1354 C C . ALA A 1 181 ? 3.952 13.400 -9.667 1.00 85.44 181 ALA A C 1
ATOM 1356 O O . ALA A 1 181 ? 5.076 13.204 -9.215 1.00 85.44 181 ALA A O 1
ATOM 1357 N N . LYS A 1 182 ? 3.025 14.064 -8.962 1.00 80.62 182 LYS A N 1
ATOM 1358 C CA . LYS A 1 182 ? 3.310 14.643 -7.638 1.00 80.62 182 LYS A CA 1
ATOM 1359 C C . LYS A 1 182 ? 3.780 13.586 -6.632 1.00 80.62 182 LYS A C 1
ATOM 1361 O O . LYS A 1 182 ? 4.738 13.827 -5.904 1.00 80.62 182 LYS A O 1
ATOM 1366 N N . ALA A 1 183 ? 3.113 12.433 -6.581 1.00 77.38 183 ALA A N 1
ATOM 1367 C CA . ALA A 1 183 ? 3.480 11.357 -5.663 1.00 77.38 183 ALA A CA 1
ATOM 1368 C C . ALA A 1 183 ? 4.851 10.763 -6.024 1.00 77.38 183 ALA A C 1
ATOM 1370 O O . ALA A 1 183 ? 5.689 10.584 -5.140 1.00 77.38 183 ALA A O 1
ATOM 1371 N N . ALA A 1 184 ? 5.099 10.541 -7.319 1.00 78.25 184 ALA A N 1
ATOM 1372 C CA . ALA A 1 184 ? 6.378 10.044 -7.819 1.00 78.25 184 ALA A CA 1
ATOM 1373 C C . ALA A 1 184 ? 7.533 11.012 -7.512 1.00 78.25 184 ALA A C 1
ATOM 1375 O O . ALA A 1 184 ? 8.561 10.596 -6.979 1.00 78.25 184 ALA A O 1
ATOM 1376 N N . LEU A 1 185 ? 7.339 12.308 -7.773 1.00 83.06 185 LEU A N 1
ATOM 1377 C CA . LEU A 1 185 ? 8.326 13.349 -7.493 1.00 83.06 185 LEU A CA 1
ATOM 1378 C C . LEU A 1 185 ? 8.629 13.446 -5.999 1.00 83.06 185 LEU A C 1
ATOM 1380 O O . LEU A 1 185 ? 9.797 13.484 -5.633 1.00 83.06 185 LEU A O 1
ATOM 1384 N N . MET A 1 186 ? 7.613 13.413 -5.127 1.00 75.56 186 MET A N 1
ATOM 1385 C CA . MET A 1 186 ? 7.858 13.427 -3.681 1.00 75.56 186 MET A CA 1
ATOM 1386 C C . MET A 1 186 ? 8.676 12.216 -3.222 1.00 75.56 186 MET A C 1
ATOM 1388 O O . MET A 1 186 ? 9.608 12.383 -2.440 1.00 75.56 186 MET A O 1
ATOM 1392 N N . MET A 1 187 ? 8.377 11.012 -3.718 1.00 73.12 187 MET A N 1
ATOM 1393 C CA . MET A 1 187 ? 9.153 9.812 -3.378 1.00 73.12 187 MET A CA 1
ATOM 1394 C C . MET A 1 187 ? 10.598 9.899 -3.886 1.00 73.12 187 MET A C 1
ATOM 1396 O O . MET A 1 187 ? 11.523 9.595 -3.134 1.00 73.12 187 MET A O 1
ATOM 1400 N N . ALA A 1 188 ? 10.802 10.368 -5.120 1.00 75.44 188 ALA A N 1
ATOM 1401 C CA . ALA A 1 188 ? 12.134 10.581 -5.684 1.00 75.44 188 ALA A CA 1
ATOM 1402 C C . ALA A 1 188 ? 12.932 11.630 -4.892 1.00 75.44 188 ALA A C 1
ATOM 1404 O O . ALA A 1 188 ? 14.097 11.405 -4.573 1.00 75.44 188 ALA A O 1
ATOM 1405 N N . SER A 1 189 ? 12.301 12.744 -4.506 1.00 77.94 189 SER A N 1
ATOM 1406 C CA . SER A 1 189 ? 12.930 13.772 -3.671 1.00 77.94 189 SER A CA 1
ATOM 1407 C C . SER A 1 189 ? 13.305 13.247 -2.288 1.00 77.94 189 SER A C 1
ATOM 1409 O O . SER A 1 189 ? 14.392 13.552 -1.810 1.00 77.94 189 SER A O 1
ATOM 1411 N N . VAL A 1 190 ? 12.446 12.445 -1.649 1.00 69.75 190 VAL A N 1
ATOM 1412 C CA . VAL A 1 190 ? 12.756 11.823 -0.350 1.00 69.75 190 VAL A CA 1
ATOM 1413 C C . VAL A 1 190 ? 13.927 10.850 -0.470 1.00 69.75 190 VAL A C 1
ATOM 1415 O O . VAL A 1 190 ? 14.773 10.830 0.416 1.00 69.75 190 VAL A O 1
ATOM 1418 N N . LEU A 1 191 ? 13.997 10.066 -1.550 1.00 66.69 191 LEU A N 1
ATOM 1419 C CA . LEU A 1 191 ? 15.137 9.185 -1.811 1.00 66.69 191 LEU A CA 1
ATOM 1420 C C . LEU A 1 191 ? 16.434 9.986 -1.971 1.00 66.69 191 LEU A C 1
ATOM 1422 O O . LEU A 1 191 ? 17.393 9.698 -1.271 1.00 66.69 191 LEU A O 1
ATOM 1426 N N . LEU A 1 192 ? 16.432 11.033 -2.802 1.00 72.38 192 LEU A N 1
ATOM 1427 C CA . LEU A 1 192 ? 17.601 11.899 -3.006 1.00 72.38 192 LEU A CA 1
ATOM 1428 C C . LEU A 1 192 ? 18.032 12.633 -1.728 1.00 72.38 192 LEU A C 1
ATOM 1430 O O . LEU A 1 192 ? 19.221 12.779 -1.468 1.00 72.38 192 LEU A O 1
ATOM 1434 N N . ALA A 1 193 ? 17.076 13.103 -0.924 1.00 74.94 193 ALA A N 1
ATOM 1435 C CA . ALA A 1 193 ? 17.364 13.798 0.329 1.00 74.94 193 ALA A CA 1
ATOM 1436 C C . ALA A 1 193 ? 17.877 12.859 1.430 1.00 74.94 193 ALA A C 1
ATOM 1438 O O . ALA A 1 193 ? 18.536 13.311 2.364 1.00 74.94 193 ALA A O 1
ATOM 1439 N N . ALA A 1 194 ? 17.552 11.568 1.347 1.00 61.50 194 ALA A N 1
ATOM 1440 C CA . ALA A 1 194 ? 17.966 10.571 2.324 1.00 61.50 194 ALA A CA 1
ATOM 1441 C C . ALA A 1 194 ? 19.382 10.013 2.082 1.00 61.50 194 ALA A C 1
ATOM 1443 O O . ALA A 1 194 ? 19.868 9.297 2.959 1.00 61.50 194 ALA A O 1
ATOM 1444 N N . GLY A 1 195 ? 20.030 10.375 0.964 1.00 52.50 195 GLY A N 1
ATOM 1445 C CA . GLY A 1 195 ? 21.336 9.851 0.549 1.00 52.50 195 GLY A CA 1
ATOM 1446 C C . GLY A 1 195 ? 21.211 8.606 -0.313 1.00 52.50 195 GLY A C 1
ATOM 1447 O O . GLY A 1 195 ? 20.653 7.601 0.187 1.00 52.50 195 GLY A O 1
#

Secondary structure (DSSP, 8-state):
-HHHHHGGG--HHHHHHHHHHHHHHHHHHHT--HHHHHHHHHHHHHT---TTSHHHHHHHHHHTS-HHHHHHHHHHHHHHHHHHHHHHHHHHHHHHHHHTT--HHHHHT---PPPPPPHHHHHHH-GGGHHHHHHHHHHHHHHHHHTSS-HHHHHHHHHHHHHHHH--SHHHHHHHHHHHHHHHHHHHHHHHHT-

pLDDT: mean 85.44, std 9.22, range [52.5, 96.06]

Foldseek 3Di:
DQLLVQCLQLDLVSSCVPQLVVCVVVCVVLVHDSVLSVVLSVLSSVLDLQLNHLVLVVVCVVVVHRSLVVVPVCVVVSVVSVVVSVVVNVVSVVVRCVVSVPDPVNSVVDPDDPPDDDPVRVLVPPVVCVVVLVVLVVVLVVCSNVVPDRNVVSVVVSLVVCCCVVPVDPVSSVVVCVVCVVVVVVSVVVSVVVD